Protein AF-A0A7W1IH21-F1 (afdb_monomer_lite)

Foldseek 3Di:
DVVCLLVVVLVVLVVVVVCLVVLVVVDDLPDPDDDHRNVLNLQCSQLSQLLNCVSVVVLCSLLPFDADDGPQLLSSLSSLLSNLLSCLVVLVLVSLVVSLVSLVVSLVVCVVVVVPLSSLVSVLSSLQSVLSSCVSVVVLVSSLVSLVVSQVSVVVHDDDPSDDDDSQHSLQSSLVSCVVVVNNVSSVVSVVVVCVVVPSGPD

Sequence (203 aa):
MYAYLQLGRFVEAKALLGELPSVAARFDPGAVTGAAPGLAGAFALAAIPARWALERGAWAEAAALEPRPSAFPFTEAMTYFARALGASHTGDLTRVRAAIDSLDSIQKRLRAGGEGYWAEQVAIQQLDAQAALDMAEGRKSQAIARMREAATREDATEKSAVTPGSLAPARELLADMLAANGKPAEARREYRATLQTDPKRRR

Secondary structure (DSSP, 8-state):
-HHHHHTT-HHHHHHHHHHHHHHHTT--TT---SSSHHHHHHHHHHHHHHHHHHHTT-HHHHHT------SSHHHHHHHHHHHHHHHHHHT-HHHHHHHHHHHHHHHHHHHHTT-HHHHHHHHHHHHHHHHHHHHHTT-HHHHHHHHHHHHHHHHHSPPPTTS-S-SS-HHHHHHHHHHHTT-HHHHHHHHHHHHHHSTT---

pLDDT: mean 88.91, std 11.75, range [47.25, 98.81]

Radius of gyration: 16.47 Å; chains: 1; bounding box: 39×32×48 Å

Structure (mmCIF, N/CA/C/O backbone):
data_AF-A0A7W1IH21-F1
#
_entry.id   AF-A0A7W1IH21-F1
#
loop_
_atom_site.group_PDB
_atom_site.id
_atom_site.type_symbol
_atom_site.label_atom_id
_atom_site.label_alt_id
_atom_site.label_comp_id
_atom_site.label_asym_id
_atom_site.label_entity_id
_atom_site.label_seq_id
_atom_site.pdbx_PDB_ins_code
_atom_site.Cartn_x
_atom_site.Cartn_y
_atom_site.Cartn_z
_atom_site.occupancy
_atom_site.B_iso_or_equiv
_atom_site.auth_seq_id
_atom_site.auth_comp_id
_atom_site.auth_asym_id
_atom_site.auth_atom_id
_atom_site.pdbx_PDB_model_num
ATOM 1 N N . MET A 1 1 ? -6.575 -1.541 -15.606 1.00 82.12 1 MET A N 1
ATOM 2 C CA . MET A 1 1 ? -6.839 -1.974 -14.214 1.00 82.12 1 MET A CA 1
ATOM 3 C C . MET A 1 1 ? -7.597 -0.905 -13.435 1.00 82.12 1 MET A C 1
ATOM 5 O O . MET A 1 1 ? -8.786 -1.092 -13.237 1.00 82.12 1 MET A O 1
ATOM 9 N N . TYR A 1 2 ? -6.967 0.224 -13.080 1.00 77.88 2 TYR A N 1
ATOM 10 C CA . TYR A 1 2 ? -7.587 1.288 -12.268 1.00 77.88 2 TYR A CA 1
ATOM 11 C C . TYR A 1 2 ? -8.989 1.702 -12.748 1.00 77.88 2 TYR A C 1
ATOM 13 O O . TYR A 1 2 ? -9.950 1.551 -12.007 1.00 77.88 2 TYR A O 1
ATOM 21 N N . ALA A 1 3 ? -9.145 2.114 -14.011 1.00 77.88 3 ALA A N 1
ATOM 22 C CA . ALA A 1 3 ? -10.450 2.535 -14.533 1.00 77.88 3 ALA A CA 1
ATOM 23 C C . ALA A 1 3 ? -11.527 1.432 -14.459 1.00 77.88 3 ALA A C 1
ATOM 25 O O . ALA A 1 3 ? -12.670 1.718 -14.114 1.00 77.88 3 ALA A O 1
ATOM 26 N N . TYR A 1 4 ? -11.175 0.167 -14.728 1.00 79.81 4 TYR A N 1
ATOM 27 C CA . TYR A 1 4 ? -12.120 -0.948 -14.594 1.00 79.81 4 TYR A CA 1
ATOM 28 C C . TYR A 1 4 ? -12.579 -1.120 -13.146 1.00 79.81 4 TYR A C 1
ATOM 30 O O . TYR A 1 4 ? -13.776 -1.240 -12.890 1.00 79.81 4 TYR A O 1
ATOM 38 N N . LEU A 1 5 ? -11.645 -1.056 -12.195 1.00 78.94 5 LEU A N 1
ATOM 39 C CA . LEU A 1 5 ? -11.975 -1.139 -10.780 1.00 78.94 5 LEU A CA 1
ATOM 40 C C . LEU A 1 5 ? -12.746 0.087 -10.292 1.00 78.94 5 LEU A C 1
ATOM 42 O O . LEU A 1 5 ? -13.643 -0.082 -9.486 1.00 78.94 5 LEU A O 1
ATOM 46 N N . GLN A 1 6 ? -12.514 1.297 -10.791 1.00 80.56 6 GLN A N 1
ATOM 47 C CA . GLN A 1 6 ? -13.337 2.451 -10.399 1.00 80.56 6 GLN A CA 1
ATOM 48 C C . GLN A 1 6 ? -14.745 2.423 -11.026 1.00 80.56 6 GLN A C 1
ATOM 50 O O . GLN A 1 6 ? -15.672 3.011 -10.484 1.00 80.56 6 GLN A O 1
ATOM 55 N N . LEU A 1 7 ? -14.954 1.671 -12.111 1.00 81.62 7 LEU A N 1
ATOM 56 C CA . LEU A 1 7 ? -16.265 1.507 -12.759 1.00 81.62 7 LEU A CA 1
ATOM 57 C C . LEU A 1 7 ? -17.029 0.240 -12.334 1.00 81.62 7 LEU A C 1
ATOM 59 O O . LEU A 1 7 ? -18.097 -0.032 -12.873 1.00 81.62 7 LEU A O 1
ATOM 63 N N . GLY A 1 8 ? -16.503 -0.571 -11.411 1.00 82.06 8 GLY A N 1
ATOM 64 C CA . GLY A 1 8 ? -17.150 -1.838 -11.024 1.00 82.06 8 GLY A CA 1
ATOM 65 C C . GLY A 1 8 ? -17.036 -2.966 -12.041 1.00 82.06 8 GLY A C 1
ATOM 66 O O . GLY A 1 8 ? -17.664 -4.008 -11.876 1.00 82.06 8 GLY A O 1
ATOM 67 N N . ARG A 1 9 ? -16.183 -2.797 -13.051 1.00 87.44 9 ARG A N 1
ATOM 68 C CA . ARG A 1 9 ? -15.926 -3.753 -14.132 1.00 87.44 9 ARG A CA 1
ATOM 69 C C . ARG A 1 9 ? -14.936 -4.830 -13.684 1.00 87.44 9 ARG A C 1
ATOM 71 O O . ARG A 1 9 ? -13.802 -4.916 -14.153 1.00 87.44 9 ARG A O 1
ATOM 78 N N . PHE A 1 10 ? -15.341 -5.611 -12.680 1.00 86.88 10 PHE A N 1
ATOM 79 C CA . PHE A 1 10 ? -14.478 -6.603 -12.032 1.00 86.88 10 PHE A CA 1
ATOM 80 C C . PHE A 1 10 ? -14.112 -7.778 -12.948 1.00 86.88 10 PHE A C 1
ATOM 82 O O . PHE A 1 10 ? -13.028 -8.338 -12.792 1.00 86.88 10 PHE A O 1
ATOM 89 N N . VAL A 1 11 ? -14.975 -8.136 -13.906 1.00 87.75 11 VAL A N 1
ATOM 90 C CA . VAL A 1 11 ? -14.704 -9.206 -14.881 1.00 87.75 11 VAL A CA 1
ATOM 91 C C . VAL A 1 11 ? -13.541 -8.806 -15.788 1.00 87.75 11 VAL A C 1
ATOM 93 O O . VAL A 1 11 ? -12.579 -9.555 -15.927 1.00 87.75 11 VAL A O 1
ATOM 96 N N . GLU A 1 12 ? -13.571 -7.591 -16.328 1.00 89.06 12 GLU A N 1
ATOM 97 C CA . GLU A 1 12 ? -12.532 -7.058 -17.211 1.00 89.06 12 GLU A CA 1
ATOM 98 C C . GLU A 1 12 ? -11.236 -6.761 -16.455 1.00 89.06 12 GLU A C 1
ATOM 100 O O . GLU A 1 12 ? -10.144 -7.014 -16.963 1.00 89.06 12 GLU A O 1
ATOM 105 N N . ALA A 1 13 ? -11.337 -6.285 -15.210 1.00 87.00 13 ALA A N 1
ATOM 106 C CA . ALA A 1 13 ? -10.182 -6.158 -14.326 1.00 87.00 13 ALA A CA 1
ATOM 107 C C . ALA A 1 13 ? -9.505 -7.519 -14.076 1.00 87.00 13 ALA A C 1
ATOM 109 O O . ALA A 1 13 ? -8.280 -7.614 -14.166 1.00 87.00 13 ALA A O 1
ATOM 110 N N . LYS A 1 14 ? -10.286 -8.577 -13.819 1.00 89.12 14 LYS A N 1
ATOM 111 C CA . LYS A 1 14 ? -9.766 -9.935 -13.605 1.00 89.12 14 LYS A CA 1
ATOM 112 C C . LYS A 1 14 ? -9.169 -10.538 -14.879 1.00 89.12 14 LYS A C 1
ATOM 114 O O . LYS A 1 14 ? -8.128 -11.182 -14.795 1.00 89.12 14 LYS A O 1
ATOM 119 N N . ALA A 1 15 ? -9.784 -10.311 -16.040 1.00 88.56 15 ALA A N 1
ATOM 120 C CA . ALA A 1 15 ? -9.240 -10.748 -17.326 1.00 88.56 15 ALA A CA 1
ATOM 121 C C . ALA A 1 15 ? -7.862 -10.117 -17.590 1.00 88.56 15 ALA A C 1
ATOM 123 O O . ALA A 1 15 ? -6.898 -10.835 -17.840 1.00 88.56 15 ALA A O 1
ATOM 124 N N . LEU A 1 16 ? -7.737 -8.797 -17.393 1.00 87.31 16 LEU A N 1
ATOM 125 C CA . LEU A 1 16 ? -6.459 -8.088 -17.518 1.00 87.31 16 LEU A CA 1
ATOM 126 C C . LEU A 1 16 ? -5.388 -8.631 -16.557 1.00 87.31 16 LEU A C 1
ATOM 128 O O . LEU A 1 16 ? -4.223 -8.746 -16.926 1.00 87.31 16 LEU A O 1
ATOM 132 N N . LEU A 1 17 ? -5.767 -8.964 -15.317 1.00 89.19 17 LEU A N 1
ATOM 133 C CA . LEU A 1 17 ? -4.852 -9.606 -14.371 1.00 89.19 17 LEU A CA 1
ATOM 134 C C . LEU A 1 17 ? -4.389 -10.984 -14.872 1.00 89.19 17 LEU A C 1
ATOM 136 O O . LEU A 1 17 ? -3.217 -11.319 -14.725 1.00 89.19 17 LEU A O 1
ATOM 140 N N . GLY A 1 18 ? -5.292 -11.768 -15.467 1.00 87.69 18 GLY A N 1
ATOM 141 C CA . GLY A 1 18 ? -4.995 -13.091 -16.022 1.00 87.69 18 GLY A CA 1
ATOM 142 C C . GLY A 1 18 ? -4.036 -13.064 -17.216 1.00 87.69 18 GLY A C 1
ATOM 143 O O . GLY A 1 18 ? -3.273 -14.007 -17.405 1.00 87.69 18 GLY A O 1
ATOM 144 N N . GLU A 1 19 ? -4.015 -11.977 -17.987 1.00 87.56 19 GLU A N 1
ATOM 145 C CA . GLU A 1 19 ? -3.079 -11.785 -19.105 1.00 87.56 19 GLU A CA 1
ATOM 146 C C . GLU A 1 19 ? -1.669 -11.378 -18.646 1.00 87.56 19 GLU A C 1
ATOM 148 O O . GLU A 1 19 ? -0.689 -11.575 -19.372 1.00 87.56 19 GLU A O 1
ATOM 153 N N . LEU A 1 20 ? -1.540 -10.852 -17.424 1.00 86.06 20 LEU A N 1
ATOM 154 C CA . LEU A 1 20 ? -0.301 -10.271 -16.910 1.00 86.06 20 LEU A CA 1
ATOM 155 C C . LEU A 1 20 ? 0.911 -11.225 -16.951 1.00 86.06 20 LEU A C 1
ATOM 157 O O . LEU A 1 20 ? 1.980 -10.763 -17.350 1.00 86.06 20 LEU A O 1
ATOM 161 N N . PRO A 1 21 ? 0.805 -12.532 -16.621 1.00 84.62 21 PRO A N 1
ATOM 162 C CA . PRO A 1 21 ? 1.931 -13.461 -16.751 1.00 84.62 21 PRO A CA 1
ATOM 163 C C . PRO A 1 21 ? 2.440 -13.597 -18.193 1.00 84.62 21 PRO A C 1
ATOM 165 O O . PRO A 1 21 ? 3.646 -13.673 -18.416 1.00 84.62 21 PRO A O 1
ATOM 168 N N . SER A 1 22 ? 1.535 -13.573 -19.177 1.00 83.06 22 SER A N 1
ATOM 169 C CA . SER A 1 22 ? 1.890 -13.659 -20.601 1.00 83.06 22 SER A CA 1
ATOM 170 C C . SER A 1 22 ? 2.556 -12.383 -21.114 1.00 83.06 22 SER A C 1
ATOM 172 O O . SER A 1 22 ? 3.397 -12.448 -22.010 1.00 83.06 22 SER A O 1
ATOM 174 N N . VAL A 1 23 ? 2.183 -11.227 -20.557 1.00 81.31 23 VAL A N 1
ATOM 175 C CA . VAL A 1 23 ? 2.856 -9.946 -20.812 1.00 81.31 23 VAL A CA 1
ATOM 176 C C . VAL A 1 23 ? 4.236 -9.943 -20.161 1.00 81.31 23 VAL A C 1
ATOM 178 O O . VAL A 1 23 ? 5.217 -9.631 -20.826 1.00 81.31 23 VAL A O 1
ATOM 181 N N . ALA A 1 24 ? 4.332 -10.364 -18.896 1.00 80.62 24 ALA A N 1
ATOM 182 C CA . ALA A 1 24 ? 5.589 -10.440 -18.154 1.00 80.62 24 ALA A CA 1
ATOM 183 C C . ALA A 1 24 ? 6.624 -11.332 -18.852 1.00 80.62 24 ALA A C 1
ATOM 185 O O . ALA A 1 24 ? 7.790 -10.967 -18.927 1.00 80.62 24 ALA A O 1
ATOM 186 N N . ALA A 1 25 ? 6.197 -12.473 -19.401 1.00 81.38 25 ALA A N 1
ATOM 187 C CA . ALA A 1 25 ? 7.078 -13.405 -20.104 1.00 81.38 25 ALA A CA 1
ATOM 188 C C . ALA A 1 25 ? 7.666 -12.842 -21.411 1.00 81.38 25 ALA A C 1
ATOM 190 O O . ALA A 1 25 ? 8.683 -13.337 -21.885 1.00 81.38 25 ALA A O 1
ATOM 191 N N . ARG A 1 26 ? 7.018 -11.835 -22.008 1.00 77.56 26 ARG A N 1
ATOM 192 C CA . ARG A 1 26 ? 7.444 -11.192 -23.262 1.00 77.56 26 ARG A CA 1
ATOM 193 C C . ARG A 1 26 ? 8.030 -9.798 -23.045 1.00 77.56 26 ARG A C 1
ATOM 195 O O . ARG A 1 26 ? 8.419 -9.149 -24.011 1.00 77.56 26 ARG A O 1
ATOM 202 N N . PHE A 1 27 ? 8.033 -9.318 -21.805 1.00 77.81 27 PHE A N 1
ATOM 203 C CA . PHE A 1 27 ? 8.497 -7.986 -21.465 1.00 77.81 27 PHE A CA 1
ATOM 204 C C . PHE A 1 27 ? 10.026 -7.954 -21.455 1.00 77.81 27 PHE A C 1
ATOM 206 O O . PHE A 1 27 ? 10.661 -8.597 -20.622 1.00 77.81 27 PHE A O 1
ATOM 213 N N . ASP A 1 28 ? 10.592 -7.170 -22.367 1.00 71.81 28 ASP A N 1
ATOM 214 C CA . ASP A 1 28 ? 12.009 -6.829 -22.382 1.00 71.81 28 ASP A CA 1
ATOM 215 C C . ASP A 1 28 ? 12.171 -5.356 -21.959 1.00 71.81 28 ASP A C 1
ATOM 217 O O . ASP A 1 28 ? 11.804 -4.456 -22.722 1.00 71.81 28 ASP A O 1
ATOM 221 N N . PRO A 1 29 ? 12.697 -5.076 -20.751 1.00 66.81 29 PRO A N 1
ATOM 222 C CA . PRO A 1 29 ? 12.911 -3.709 -20.285 1.00 66.81 29 PRO A CA 1
ATOM 223 C C . PRO A 1 29 ? 13.973 -2.947 -21.096 1.00 66.81 29 PRO A C 1
ATOM 225 O O . PRO A 1 29 ? 14.013 -1.721 -21.004 1.00 66.81 29 PRO A O 1
ATOM 228 N N . GLY A 1 30 ? 14.816 -3.644 -21.869 1.00 62.19 30 GLY A N 1
ATOM 229 C CA . GLY A 1 30 ? 15.828 -3.068 -22.759 1.00 62.19 30 GLY A CA 1
ATOM 230 C C . GLY A 1 30 ? 15.353 -2.845 -24.199 1.00 62.19 30 GLY A C 1
ATOM 231 O O . GLY A 1 30 ? 16.064 -2.207 -24.978 1.00 62.19 30 GLY A O 1
ATOM 232 N N . ALA A 1 31 ? 14.160 -3.322 -24.567 1.00 64.75 31 ALA A N 1
ATOM 233 C CA . ALA A 1 31 ? 13.622 -3.137 -25.909 1.00 64.75 31 ALA A CA 1
ATOM 234 C C . ALA A 1 31 ? 13.212 -1.674 -26.152 1.00 64.75 31 ALA A C 1
ATOM 236 O O . ALA A 1 31 ? 12.345 -1.114 -25.475 1.00 64.75 31 ALA A O 1
ATOM 237 N N . VAL A 1 32 ? 13.804 -1.048 -27.172 1.00 53.97 32 VAL A N 1
ATOM 238 C CA . VAL A 1 32 ? 13.497 0.333 -27.578 1.00 53.97 32 VAL A CA 1
ATOM 239 C C . VAL A 1 32 ? 12.285 0.341 -28.516 1.00 53.97 32 VAL A C 1
ATOM 241 O O . VAL A 1 32 ? 12.404 0.514 -29.725 1.00 53.97 32 VAL A O 1
ATOM 244 N N . THR A 1 33 ? 11.090 0.121 -27.968 1.00 54.59 33 THR A N 1
ATOM 245 C CA . THR A 1 33 ? 9.818 0.245 -28.703 1.00 54.59 33 THR A CA 1
ATOM 246 C C . THR A 1 33 ? 8.974 1.397 -28.143 1.00 54.59 33 THR A C 1
ATOM 248 O O . THR A 1 33 ? 8.284 1.241 -27.138 1.00 54.59 33 THR A O 1
ATOM 251 N N . GLY A 1 34 ? 8.996 2.565 -28.790 1.00 54.16 34 GLY A N 1
ATOM 252 C CA . GLY A 1 34 ? 8.268 3.758 -28.325 1.00 54.16 34 GLY A CA 1
ATOM 253 C C . GLY A 1 34 ? 8.983 4.533 -27.206 1.00 54.16 34 GLY A C 1
ATOM 254 O O . GLY A 1 34 ? 10.117 4.229 -26.852 1.00 54.16 34 GLY A O 1
ATOM 255 N N . ALA A 1 35 ? 8.334 5.570 -26.665 1.00 47.25 35 ALA A N 1
ATOM 256 C CA . ALA A 1 35 ? 9.001 6.602 -25.856 1.00 47.25 35 ALA A CA 1
ATOM 257 C C . ALA A 1 35 ? 9.324 6.225 -24.388 1.00 47.25 35 ALA A C 1
ATOM 259 O O . ALA A 1 35 ? 10.132 6.910 -23.772 1.00 47.25 35 ALA A O 1
ATOM 260 N N . ALA A 1 36 ? 8.721 5.172 -23.812 1.00 54.28 36 ALA A N 1
ATOM 261 C CA . ALA A 1 36 ? 8.992 4.728 -22.428 1.00 54.28 36 ALA A CA 1
ATOM 262 C C . ALA A 1 36 ? 8.547 3.270 -22.098 1.00 54.28 36 ALA A C 1
ATOM 264 O O . ALA A 1 36 ? 7.974 3.036 -21.028 1.00 54.28 36 ALA A O 1
ATOM 265 N N . PRO A 1 37 ? 8.748 2.267 -22.979 1.00 63.94 37 PRO A N 1
ATOM 266 C CA . PRO A 1 37 ? 8.185 0.917 -22.800 1.00 63.94 37 PRO A CA 1
ATOM 267 C C . PRO A 1 37 ? 8.648 0.209 -21.515 1.00 63.94 37 PRO A C 1
ATOM 269 O O . PRO A 1 37 ? 7.828 -0.403 -20.830 1.00 63.94 37 PRO A O 1
ATOM 272 N N . GLY A 1 38 ? 9.930 0.330 -21.147 1.00 77.19 38 GLY A N 1
ATOM 273 C CA . GLY A 1 38 ? 10.502 -0.352 -19.980 1.00 77.19 38 GLY A CA 1
ATOM 274 C C . GLY A 1 38 ? 9.893 0.105 -18.648 1.00 77.19 38 GLY A C 1
ATOM 275 O O . GLY A 1 38 ? 9.455 -0.711 -17.838 1.00 77.19 38 GLY A O 1
ATOM 276 N N . LEU A 1 39 ? 9.795 1.418 -18.437 1.00 81.56 39 LEU A N 1
ATOM 277 C CA . LEU A 1 39 ? 9.209 1.994 -17.223 1.00 81.56 39 LEU A CA 1
ATOM 278 C C . LEU A 1 39 ? 7.719 1.658 -17.104 1.00 81.56 39 LEU A C 1
ATOM 280 O O . LEU A 1 39 ? 7.261 1.214 -16.050 1.00 81.56 39 LEU A O 1
ATOM 284 N N . ALA A 1 40 ? 6.967 1.842 -18.194 1.00 81.00 40 ALA A N 1
ATOM 285 C CA . ALA A 1 40 ? 5.532 1.582 -18.217 1.00 81.00 40 ALA A CA 1
ATOM 286 C C . ALA A 1 40 ? 5.219 0.102 -17.946 1.00 81.00 40 ALA A C 1
ATOM 288 O O . ALA A 1 40 ? 4.302 -0.197 -17.180 1.00 81.00 40 ALA A O 1
ATOM 289 N N . GLY A 1 41 ? 6.001 -0.820 -18.519 1.00 85.12 41 GLY A N 1
ATOM 290 C CA . GLY A 1 41 ? 5.865 -2.256 -18.280 1.00 85.12 41 GLY A CA 1
ATOM 291 C C . GLY A 1 41 ? 6.179 -2.645 -16.836 1.00 85.12 41 GLY A C 1
ATOM 292 O O . GLY A 1 41 ? 5.348 -3.281 -16.185 1.00 85.12 41 GLY A O 1
ATOM 293 N N . ALA A 1 42 ? 7.322 -2.202 -16.298 1.00 88.62 42 ALA A N 1
ATOM 294 C CA . ALA A 1 42 ? 7.698 -2.458 -14.905 1.00 88.62 42 ALA A CA 1
ATOM 295 C C . ALA A 1 42 ? 6.652 -1.910 -13.919 1.00 88.62 42 ALA A C 1
ATOM 297 O O . ALA A 1 42 ? 6.243 -2.605 -12.985 1.00 88.62 42 ALA A O 1
ATOM 298 N N . PHE A 1 43 ? 6.147 -0.700 -14.173 1.00 88.62 43 PHE A N 1
ATOM 299 C CA . PHE A 1 43 ? 5.054 -0.121 -13.402 1.00 88.62 43 PHE A CA 1
ATOM 300 C C . PHE A 1 43 ? 3.792 -0.986 -13.473 1.00 88.62 43 PHE A C 1
ATOM 302 O O . PHE A 1 43 ? 3.222 -1.309 -12.434 1.00 88.62 43 PHE A O 1
ATOM 309 N N . ALA A 1 44 ? 3.347 -1.394 -14.668 1.00 88.50 44 ALA A N 1
ATOM 310 C CA . ALA A 1 44 ? 2.127 -2.191 -14.815 1.00 88.50 44 ALA A CA 1
ATOM 311 C C . ALA A 1 44 ? 2.232 -3.538 -14.080 1.00 88.50 44 ALA A C 1
ATOM 313 O O . ALA A 1 44 ? 1.288 -3.935 -13.394 1.00 88.50 44 ALA A O 1
ATOM 314 N N . LEU A 1 45 ? 3.384 -4.207 -14.181 1.00 91.12 45 LEU A N 1
ATOM 315 C CA . LEU A 1 45 ? 3.640 -5.499 -13.539 1.00 91.12 45 LEU A CA 1
ATOM 316 C C . LEU A 1 45 ? 3.558 -5.437 -12.008 1.00 91.12 45 LEU A C 1
ATOM 318 O O . LEU A 1 45 ? 3.122 -6.412 -11.396 1.00 91.12 45 LEU A O 1
ATOM 322 N N . ALA A 1 46 ? 3.926 -4.308 -11.397 1.00 93.19 46 ALA A N 1
ATOM 323 C CA . ALA A 1 46 ? 3.782 -4.085 -9.959 1.00 93.19 46 ALA A CA 1
ATOM 324 C C . ALA A 1 46 ? 2.385 -3.557 -9.579 1.00 93.19 46 ALA A C 1
ATOM 326 O O . ALA A 1 46 ? 1.743 -4.046 -8.649 1.00 93.19 46 ALA A O 1
ATOM 327 N N . ALA A 1 47 ? 1.879 -2.569 -10.318 1.00 92.06 47 ALA A N 1
ATOM 328 C CA . ALA A 1 47 ? 0.664 -1.841 -9.972 1.00 92.06 47 ALA A CA 1
ATOM 329 C C . ALA A 1 47 ? -0.610 -2.675 -10.136 1.00 92.06 47 ALA A C 1
ATOM 331 O O . ALA A 1 47 ? -1.524 -2.575 -9.320 1.00 92.06 47 ALA A O 1
ATOM 332 N N . ILE A 1 48 ? -0.707 -3.473 -11.203 1.00 93.00 48 ILE A N 1
ATOM 333 C CA . ILE A 1 48 ? -1.911 -4.249 -11.528 1.00 93.00 48 ILE A CA 1
ATOM 334 C C . ILE A 1 48 ? -2.288 -5.230 -10.402 1.00 93.00 48 ILE A C 1
ATOM 336 O O . ILE A 1 48 ? -3.431 -5.147 -9.937 1.00 93.00 48 ILE A O 1
ATOM 340 N N . PRO A 1 49 ? -1.392 -6.118 -9.924 1.00 95.50 49 PRO A N 1
ATOM 341 C CA . PRO A 1 49 ? -1.728 -7.041 -8.842 1.00 95.50 49 PRO A CA 1
ATOM 342 C C . PRO A 1 49 ? -1.939 -6.318 -7.504 1.00 95.50 49 PRO A C 1
ATOM 344 O O . PRO A 1 49 ? -2.878 -6.655 -6.782 1.00 95.50 49 PRO A O 1
ATOM 347 N N . ALA A 1 50 ? -1.152 -5.276 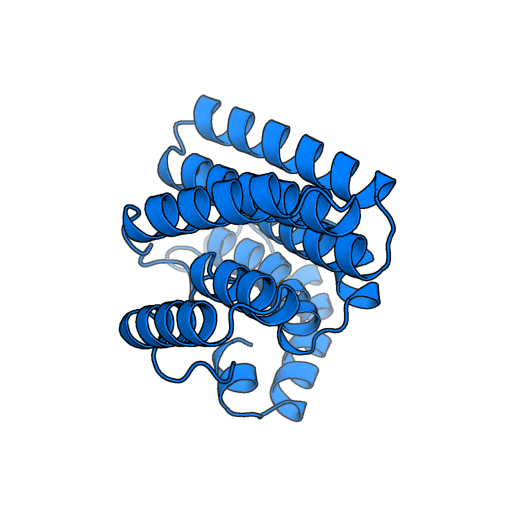-7.209 1.00 95.62 50 ALA A N 1
ATOM 348 C CA . ALA A 1 50 ? -1.324 -4.460 -6.006 1.00 95.62 50 ALA A CA 1
ATOM 349 C C . ALA A 1 50 ? -2.720 -3.818 -5.941 1.00 95.62 50 ALA A C 1
ATOM 351 O O . ALA A 1 50 ? -3.437 -3.995 -4.958 1.00 95.62 50 ALA A O 1
ATOM 352 N N . ARG A 1 51 ? -3.159 -3.138 -7.011 1.00 92.44 51 ARG A N 1
ATOM 353 C CA . ARG A 1 51 ? -4.506 -2.542 -7.084 1.00 92.44 51 ARG A CA 1
ATOM 354 C C . ARG A 1 51 ? -5.601 -3.590 -6.975 1.00 92.44 51 ARG A C 1
ATOM 356 O O . ARG A 1 51 ? -6.569 -3.382 -6.252 1.00 92.44 51 ARG A O 1
ATOM 363 N N . TRP A 1 52 ? -5.452 -4.708 -7.684 1.00 93.31 52 TRP A N 1
ATOM 364 C CA . TRP A 1 52 ? -6.439 -5.783 -7.661 1.00 93.31 52 TRP A CA 1
ATOM 365 C C . TRP A 1 52 ? -6.693 -6.318 -6.249 1.00 93.31 52 TRP A C 1
ATOM 367 O O . TRP A 1 52 ? -7.845 -6.579 -5.892 1.00 93.31 52 TRP A O 1
ATOM 377 N N . ALA A 1 53 ? -5.635 -6.484 -5.454 1.00 95.44 53 ALA A N 1
ATOM 378 C CA . ALA A 1 53 ? -5.754 -6.954 -4.084 1.00 95.44 53 ALA A CA 1
ATOM 379 C C . ALA A 1 53 ? -6.289 -5.854 -3.152 1.00 95.44 53 ALA A C 1
ATOM 381 O O . ALA A 1 53 ? -7.294 -6.061 -2.467 1.00 95.44 53 ALA A O 1
ATOM 382 N N . LEU A 1 54 ? -5.668 -4.668 -3.170 1.00 93.19 54 LEU A N 1
ATOM 383 C CA . LEU A 1 54 ? -6.001 -3.573 -2.255 1.00 93.19 54 LEU A CA 1
ATOM 384 C C . LEU A 1 54 ? -7.424 -3.054 -2.462 1.00 93.19 54 LEU A C 1
ATOM 386 O O . LEU A 1 54 ? -8.167 -2.928 -1.493 1.00 93.19 54 LEU A O 1
ATOM 390 N N . GLU A 1 55 ? -7.842 -2.789 -3.703 1.00 89.06 55 GLU A N 1
ATOM 391 C CA . GLU A 1 55 ? -9.152 -2.182 -3.976 1.00 89.06 55 GLU A CA 1
ATOM 392 C C . GLU A 1 55 ? -10.322 -3.107 -3.612 1.00 89.06 55 GLU A C 1
ATOM 394 O O . GLU A 1 55 ? -11.405 -2.615 -3.301 1.00 89.06 55 GLU A O 1
ATOM 399 N N . ARG A 1 56 ? -10.097 -4.427 -3.573 1.00 91.56 56 ARG A N 1
ATOM 400 C CA . ARG A 1 56 ? -11.081 -5.425 -3.119 1.00 91.56 56 ARG A CA 1
ATOM 401 C C . ARG A 1 56 ? -11.007 -5.735 -1.621 1.00 91.56 56 ARG A C 1
ATOM 403 O O . ARG A 1 56 ? -11.787 -6.557 -1.153 1.00 91.56 56 ARG A O 1
ATOM 410 N N . GLY A 1 57 ? -10.057 -5.152 -0.889 1.00 91.44 57 GLY A N 1
ATOM 411 C CA . GLY A 1 57 ? -9.789 -5.532 0.500 1.00 91.44 57 GLY A CA 1
ATOM 412 C C . GLY A 1 57 ? -9.338 -6.991 0.644 1.00 91.44 57 GLY A C 1
ATOM 413 O O . GLY A 1 57 ? -9.578 -7.616 1.673 1.00 91.44 57 GLY A O 1
ATOM 414 N N . ALA A 1 58 ? -8.712 -7.567 -0.388 1.00 96.06 58 ALA A N 1
ATOM 415 C CA . ALA A 1 58 ? -8.204 -8.935 -0.362 1.00 96.06 58 ALA A CA 1
ATOM 416 C C . ALA A 1 58 ? -6.858 -8.980 0.382 1.00 96.06 58 ALA A C 1
ATOM 418 O O . ALA A 1 58 ? -5.801 -9.185 -0.212 1.00 96.06 58 ALA A O 1
ATOM 419 N N . TRP A 1 59 ? -6.892 -8.736 1.694 1.00 96.94 59 TRP A N 1
ATOM 420 C CA . TRP A 1 59 ? -5.701 -8.477 2.511 1.00 96.94 59 TRP A CA 1
ATOM 421 C C . TRP A 1 59 ? -4.687 -9.621 2.510 1.00 96.94 59 TRP A C 1
ATOM 423 O O . TRP A 1 59 ? -3.491 -9.369 2.399 1.00 96.94 59 TRP A O 1
ATOM 433 N N . ALA A 1 60 ? -5.156 -10.871 2.543 1.00 97.88 60 ALA A N 1
ATOM 434 C CA . ALA A 1 60 ? -4.285 -12.040 2.436 1.00 97.88 60 ALA A CA 1
ATOM 435 C C . ALA A 1 60 ? -3.591 -12.126 1.063 1.00 97.88 60 ALA A C 1
ATOM 437 O O . ALA A 1 60 ? -2.405 -12.440 0.997 1.00 97.88 60 ALA A O 1
ATOM 438 N N . GLU A 1 61 ? -4.295 -11.793 -0.027 1.00 97.81 61 GLU A N 1
ATOM 439 C CA . GLU A 1 61 ? -3.688 -11.726 -1.364 1.00 97.81 61 GLU A CA 1
ATOM 440 C C . GLU A 1 61 ? -2.645 -10.604 -1.430 1.00 97.81 61 GLU A C 1
ATOM 442 O O . GLU A 1 61 ? -1.548 -10.824 -1.934 1.00 97.81 61 GLU A O 1
ATOM 447 N N . ALA A 1 62 ? -2.952 -9.425 -0.875 1.00 98.06 62 ALA A N 1
ATOM 448 C CA . ALA A 1 62 ? -2.025 -8.296 -0.820 1.00 98.06 62 ALA A CA 1
ATOM 449 C C . ALA A 1 62 ? -0.756 -8.644 -0.020 1.00 98.06 62 ALA A C 1
ATOM 451 O O . ALA A 1 62 ? 0.354 -8.401 -0.490 1.00 98.06 62 ALA A O 1
ATOM 452 N N . ALA A 1 63 ? -0.910 -9.287 1.143 1.00 98.19 63 ALA A N 1
ATOM 453 C CA . ALA A 1 63 ? 0.193 -9.748 1.984 1.00 98.19 63 ALA A CA 1
ATOM 454 C C . ALA A 1 63 ? 1.082 -10.795 1.288 1.00 98.19 63 ALA A C 1
ATOM 456 O O . ALA A 1 63 ? 2.264 -10.909 1.612 1.00 98.19 63 ALA A O 1
ATOM 457 N N . ALA A 1 64 ? 0.535 -11.566 0.347 1.00 97.88 64 ALA A N 1
ATOM 45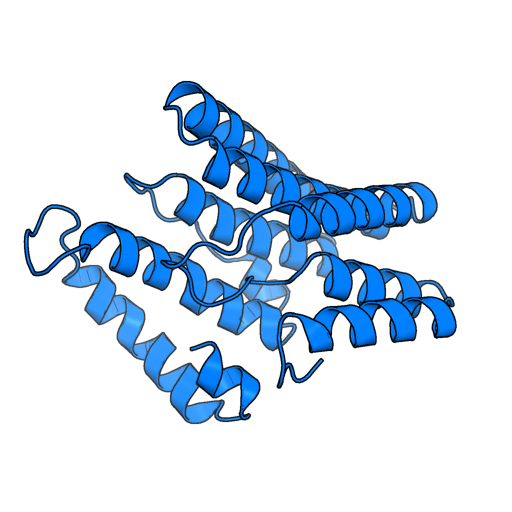8 C CA . ALA A 1 64 ? 1.248 -12.610 -0.385 1.00 97.88 64 ALA A CA 1
ATOM 459 C C . ALA A 1 64 ? 1.928 -12.120 -1.676 1.00 97.88 64 ALA A C 1
ATOM 461 O O . ALA A 1 64 ? 2.600 -12.908 -2.337 1.00 97.88 64 ALA A O 1
ATOM 462 N N . LEU A 1 65 ? 1.762 -10.849 -2.063 1.00 97.38 65 LEU A N 1
ATOM 463 C CA . LEU A 1 65 ? 2.403 -10.320 -3.267 1.00 97.38 65 LEU A CA 1
ATOM 464 C C . LEU A 1 65 ? 3.923 -10.356 -3.134 1.00 97.38 65 LEU A C 1
ATOM 466 O O . LEU A 1 65 ? 4.449 -9.920 -2.113 1.00 97.38 65 LEU A O 1
ATOM 470 N N . GLU A 1 66 ? 4.613 -10.817 -4.181 1.00 95.50 66 GLU A N 1
ATOM 471 C CA . GLU A 1 66 ? 6.076 -10.866 -4.271 1.00 95.50 66 GLU A CA 1
ATOM 472 C C . GLU A 1 66 ? 6.629 -9.757 -5.179 1.00 95.50 66 GLU A C 1
ATOM 474 O O . GLU A 1 66 ? 6.148 -9.606 -6.310 1.00 95.50 66 GLU A O 1
ATOM 479 N N . PRO A 1 67 ? 7.618 -8.966 -4.716 1.00 93.50 67 PRO A N 1
ATOM 480 C CA . PRO A 1 67 ? 8.242 -7.928 -5.524 1.00 93.50 67 PRO A CA 1
ATOM 481 C C . PRO A 1 67 ? 9.034 -8.561 -6.668 1.00 93.50 67 PRO A C 1
ATOM 483 O O . PRO A 1 67 ? 9.599 -9.648 -6.546 1.00 93.50 67 PRO A O 1
ATOM 486 N N . ARG A 1 68 ? 9.102 -7.851 -7.793 1.00 88.81 68 ARG A N 1
ATOM 487 C CA . ARG A 1 68 ? 9.908 -8.251 -8.948 1.00 88.81 68 ARG A CA 1
ATOM 488 C C . ARG A 1 68 ? 11.100 -7.307 -9.060 1.00 88.81 68 ARG A C 1
ATOM 490 O O . ARG A 1 68 ? 10.852 -6.107 -9.175 1.00 88.81 68 ARG A O 1
ATOM 497 N N . PRO A 1 69 ? 12.347 -7.812 -9.057 1.00 87.12 69 PRO A N 1
ATOM 498 C CA . PRO A 1 69 ? 13.522 -6.979 -9.277 1.00 87.12 69 PRO A CA 1
ATOM 499 C C . PRO A 1 69 ? 13.377 -6.139 -10.544 1.00 87.12 69 PRO A C 1
ATOM 501 O O . PRO A 1 69 ? 12.926 -6.639 -11.579 1.00 87.12 69 PRO A O 1
ATOM 504 N N . SER A 1 70 ? 13.744 -4.864 -10.457 1.00 86.81 70 SER A N 1
ATOM 505 C CA . SER A 1 70 ? 13.538 -3.910 -11.540 1.00 86.81 70 SER A CA 1
ATOM 506 C C . SER A 1 70 ? 14.671 -2.893 -11.604 1.00 86.81 70 SER A C 1
ATOM 508 O O . SER A 1 70 ? 15.204 -2.468 -10.581 1.00 86.81 70 SER A O 1
ATOM 510 N N . ALA A 1 71 ? 14.991 -2.428 -12.814 1.00 87.62 71 ALA A N 1
ATOM 511 C CA . ALA A 1 71 ? 15.848 -1.254 -13.003 1.00 87.62 71 ALA A CA 1
ATOM 512 C C . ALA A 1 71 ? 15.204 0.037 -12.454 1.00 87.62 71 ALA A C 1
ATOM 514 O O . ALA A 1 71 ? 15.873 1.057 -12.332 1.00 87.62 71 ALA A O 1
ATOM 515 N N . PHE A 1 72 ? 13.914 -0.018 -12.103 1.00 90.25 72 PHE A N 1
ATOM 516 C CA . PHE A 1 72 ? 13.132 1.067 -11.526 1.00 90.25 72 PHE A CA 1
ATOM 517 C C . PHE A 1 72 ? 12.727 0.703 -10.084 1.00 90.25 72 PHE A C 1
ATOM 519 O O . PHE A 1 72 ? 11.638 0.155 -9.880 1.00 90.25 72 PHE A O 1
ATOM 526 N N . PRO A 1 73 ? 13.558 0.994 -9.062 1.00 94.00 73 PRO A N 1
ATOM 527 C CA . PRO A 1 73 ? 13.355 0.491 -7.698 1.00 94.00 73 PRO A CA 1
ATOM 528 C C . PRO A 1 73 ? 12.001 0.856 -7.076 1.00 94.00 73 PRO A C 1
ATOM 530 O O . PRO A 1 73 ? 11.453 0.098 -6.280 1.00 94.00 73 PRO A O 1
ATOM 533 N N . PHE A 1 74 ? 11.411 1.990 -7.460 1.00 93.38 74 PHE A N 1
ATOM 534 C CA . PHE A 1 74 ? 10.098 2.403 -6.961 1.00 93.38 74 PHE A CA 1
ATOM 535 C C . PHE A 1 74 ? 8.972 1.416 -7.339 1.00 93.38 74 PHE A C 1
ATOM 537 O O . PHE A 1 74 ? 7.972 1.322 -6.632 1.00 93.38 74 PHE A O 1
ATOM 544 N N . THR A 1 75 ? 9.131 0.6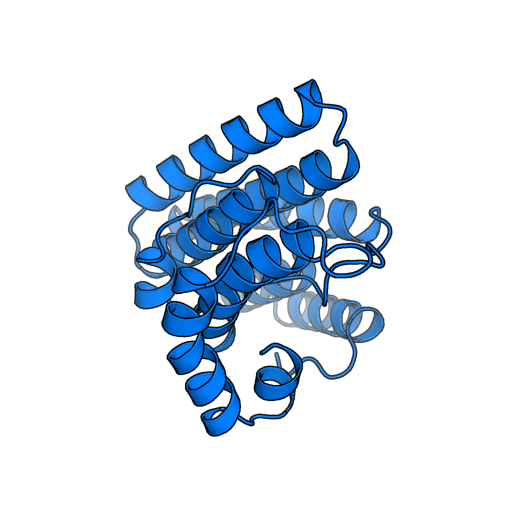41 -8.419 1.00 93.81 75 THR A N 1
ATOM 545 C CA . THR A 1 75 ? 8.160 -0.398 -8.811 1.00 93.81 75 THR A CA 1
ATOM 546 C C . THR A 1 75 ? 8.169 -1.585 -7.841 1.00 93.81 75 THR A C 1
ATOM 548 O O . THR A 1 75 ? 7.120 -2.160 -7.557 1.00 93.81 75 THR A O 1
ATOM 551 N N . GLU A 1 76 ? 9.316 -1.904 -7.234 1.00 95.69 76 GLU A N 1
ATOM 552 C CA . GLU A 1 76 ? 9.394 -2.881 -6.140 1.00 95.69 76 GLU A CA 1
ATOM 553 C C . GLU A 1 76 ? 8.689 -2.352 -4.884 1.00 95.69 76 GLU A C 1
ATOM 555 O O . GLU A 1 76 ? 7.926 -3.084 -4.247 1.00 95.69 76 GLU A O 1
ATOM 560 N N . ALA A 1 77 ? 8.879 -1.064 -4.565 1.00 97.38 77 ALA A N 1
ATOM 561 C CA . ALA A 1 77 ? 8.262 -0.422 -3.404 1.00 97.38 77 ALA A CA 1
ATOM 562 C C . ALA A 1 77 ? 6.730 -0.501 -3.438 1.00 97.38 77 ALA A C 1
ATOM 564 O O . ALA A 1 77 ? 6.118 -0.824 -2.426 1.00 97.38 77 ALA A O 1
ATOM 565 N N . MET A 1 78 ? 6.112 -0.345 -4.612 1.00 96.69 78 MET A N 1
ATOM 566 C CA . MET A 1 78 ? 4.664 -0.524 -4.796 1.00 96.69 78 MET A CA 1
ATOM 567 C C . MET A 1 78 ? 4.153 -1.882 -4.290 1.00 96.69 78 MET A C 1
ATOM 569 O O . MET A 1 78 ? 3.064 -1.972 -3.720 1.00 96.69 78 MET A O 1
ATOM 573 N N . THR A 1 79 ? 4.943 -2.941 -4.484 1.00 97.62 79 THR A N 1
ATOM 574 C CA . THR A 1 79 ? 4.586 -4.291 -4.035 1.00 97.62 79 THR A CA 1
ATOM 575 C C . THR A 1 79 ? 4.773 -4.440 -2.529 1.00 97.62 79 THR A C 1
ATOM 577 O O . THR A 1 79 ? 3.884 -4.953 -1.851 1.00 97.62 79 THR A O 1
ATOM 580 N N . TYR A 1 80 ? 5.888 -3.941 -1.986 1.00 98.44 80 TYR A N 1
ATOM 581 C CA . TYR A 1 80 ? 6.123 -3.932 -0.540 1.00 98.44 80 TYR A CA 1
ATOM 582 C C . TYR A 1 80 ? 5.081 -3.105 0.217 1.00 98.44 80 TYR A C 1
ATOM 584 O O . TYR A 1 80 ? 4.624 -3.527 1.274 1.00 98.44 80 TYR A O 1
ATOM 592 N N . PHE A 1 81 ? 4.652 -1.977 -0.342 1.00 98.44 81 PHE A N 1
ATOM 593 C CA . PHE A 1 81 ? 3.583 -1.155 0.207 1.00 98.44 81 PHE A CA 1
ATOM 594 C C . PHE A 1 81 ? 2.264 -1.933 0.311 1.00 98.44 81 PHE A C 1
ATOM 596 O O . PHE A 1 81 ? 1.691 -2.043 1.395 1.00 98.44 81 PHE A O 1
ATOM 603 N N . ALA A 1 82 ? 1.813 -2.555 -0.786 1.00 98.25 82 ALA A N 1
ATOM 604 C CA . ALA A 1 82 ? 0.604 -3.377 -0.771 1.00 98.25 82 ALA A CA 1
ATOM 605 C C . ALA A 1 82 ? 0.716 -4.557 0.209 1.00 98.25 82 ALA A C 1
ATOM 607 O O . ALA A 1 82 ? -0.232 -4.852 0.939 1.00 98.25 82 ALA A O 1
ATOM 608 N N . ARG A 1 83 ? 1.896 -5.186 0.269 1.00 98.50 83 ARG A N 1
ATOM 609 C CA . ARG A 1 83 ? 2.212 -6.247 1.226 1.00 98.50 83 ARG A CA 1
ATOM 610 C C . ARG A 1 83 ? 2.104 -5.769 2.669 1.00 98.50 83 ARG A C 1
ATOM 612 O O . ARG A 1 83 ? 1.516 -6.485 3.474 1.00 98.50 83 ARG A O 1
ATOM 619 N N . ALA A 1 84 ? 2.642 -4.595 2.997 1.00 98.50 84 ALA A N 1
ATOM 620 C CA . ALA A 1 84 ? 2.583 -4.035 4.344 1.00 98.50 84 ALA A CA 1
ATOM 621 C C . ALA A 1 84 ? 1.133 -3.797 4.785 1.00 98.50 84 ALA A C 1
ATOM 623 O O . ALA A 1 84 ? 0.753 -4.244 5.864 1.00 98.50 84 ALA A O 1
ATOM 624 N N . LEU A 1 85 ? 0.307 -3.189 3.925 1.00 98.12 85 LEU A N 1
ATOM 625 C CA . LEU A 1 85 ? -1.117 -2.978 4.206 1.00 98.12 85 LEU A CA 1
ATOM 626 C C . LEU A 1 85 ? -1.878 -4.305 4.359 1.00 98.12 85 LEU A C 1
ATOM 628 O O . LEU A 1 85 ? -2.652 -4.487 5.296 1.00 98.12 85 LEU A O 1
ATOM 632 N N . GLY A 1 86 ? -1.648 -5.266 3.460 1.00 98.00 86 GLY A N 1
ATOM 633 C CA . GLY A 1 86 ? -2.250 -6.595 3.571 1.00 98.00 86 GLY A CA 1
ATOM 634 C C . GLY A 1 86 ? -1.882 -7.285 4.885 1.00 98.00 86 GLY A C 1
ATOM 635 O O . GLY A 1 86 ? -2.758 -7.738 5.619 1.00 98.00 86 GLY A O 1
ATOM 636 N N . ALA A 1 87 ? -0.588 -7.302 5.209 1.00 98.50 87 ALA A N 1
ATOM 637 C CA . ALA A 1 87 ? -0.053 -7.955 6.396 1.00 98.50 87 ALA A CA 1
ATOM 638 C C . ALA A 1 87 ? -0.537 -7.304 7.700 1.00 98.50 87 ALA A C 1
ATOM 640 O O . ALA A 1 87 ? -0.825 -8.019 8.660 1.00 98.50 87 ALA A O 1
ATOM 641 N N . SER A 1 88 ? -0.698 -5.975 7.738 1.00 97.50 88 SER A N 1
ATOM 642 C CA . SER A 1 88 ? -1.247 -5.290 8.914 1.00 97.50 88 SER A CA 1
ATOM 643 C C . SER A 1 88 ? -2.701 -5.679 9.163 1.00 97.50 88 SER A C 1
ATOM 645 O O . SER A 1 88 ? -3.093 -5.877 10.310 1.00 97.50 88 SER A O 1
ATOM 647 N N . HIS A 1 89 ? -3.493 -5.857 8.101 1.00 95.94 89 HIS A N 1
ATOM 648 C CA . HIS A 1 89 ? -4.884 -6.300 8.209 1.00 95.94 89 HIS A CA 1
ATOM 649 C C . HIS A 1 89 ? -5.028 -7.777 8.604 1.00 95.94 89 HIS A C 1
ATOM 651 O O . HIS A 1 89 ? -6.040 -8.146 9.196 1.00 95.94 89 HIS A O 1
ATOM 657 N N . THR A 1 90 ? -4.037 -8.621 8.304 1.00 96.62 90 THR A N 1
ATOM 658 C CA . THR A 1 90 ? -4.031 -10.040 8.699 1.00 96.62 90 THR A CA 1
ATOM 659 C C . THR A 1 90 ? -3.269 -10.314 9.999 1.00 96.62 90 THR A C 1
ATOM 661 O O . THR A 1 90 ? -3.206 -11.463 10.425 1.00 96.62 90 THR A O 1
ATOM 664 N N . GLY A 1 91 ? -2.680 -9.292 10.628 1.00 96.50 91 GLY A N 1
ATOM 665 C CA . GLY A 1 91 ? -1.928 -9.420 11.881 1.00 96.50 91 GLY A CA 1
ATOM 666 C C . GLY A 1 91 ? -0.510 -9.997 11.744 1.00 96.50 91 GLY A C 1
ATOM 667 O O . GLY A 1 91 ? 0.102 -10.335 12.754 1.00 96.50 91 GLY A O 1
ATOM 668 N N . ASP A 1 92 ? 0.046 -10.093 10.531 1.00 98.12 92 ASP A N 1
ATOM 669 C CA . ASP A 1 92 ? 1.427 -10.555 10.306 1.00 98.12 92 ASP A CA 1
ATOM 670 C C . ASP A 1 92 ? 2.417 -9.389 10.477 1.00 98.12 92 ASP A C 1
ATOM 672 O O . ASP A 1 92 ? 2.967 -8.844 9.518 1.00 98.12 92 ASP A O 1
ATOM 676 N N . LEU A 1 93 ? 2.627 -8.970 11.728 1.00 98.12 93 LEU A N 1
ATOM 677 C CA . LEU A 1 93 ? 3.455 -7.800 12.055 1.00 98.12 93 LEU A CA 1
ATOM 678 C C . LEU A 1 93 ? 4.922 -7.968 11.637 1.00 98.12 93 LEU A C 1
ATOM 680 O O . LEU A 1 93 ? 5.587 -6.987 11.304 1.00 98.12 93 LEU A O 1
ATOM 684 N N . THR A 1 94 ? 5.429 -9.203 11.620 1.00 98.31 94 THR A N 1
ATOM 685 C CA . THR A 1 94 ? 6.782 -9.511 11.138 1.00 98.31 94 THR A CA 1
ATOM 686 C C . THR A 1 94 ? 6.917 -9.143 9.665 1.00 98.31 94 THR A C 1
ATOM 688 O O . THR A 1 94 ? 7.870 -8.462 9.281 1.00 98.31 94 THR A O 1
ATOM 691 N N . ARG A 1 95 ? 5.933 -9.519 8.841 1.00 98.06 95 ARG A N 1
ATOM 692 C CA . ARG A 1 95 ? 5.908 -9.173 7.417 1.00 98.06 95 ARG A CA 1
ATOM 693 C C . ARG A 1 95 ? 5.708 -7.678 7.178 1.00 98.06 95 ARG A C 1
ATOM 695 O O . ARG A 1 95 ? 6.311 -7.147 6.247 1.00 98.06 95 ARG A O 1
ATOM 702 N N . VAL A 1 96 ? 4.932 -6.988 8.021 1.00 98.69 96 VAL A N 1
ATOM 703 C CA . VAL A 1 96 ? 4.809 -5.517 7.960 1.00 98.69 96 VAL A CA 1
ATOM 704 C C . VAL A 1 96 ? 6.170 -4.852 8.175 1.00 98.69 96 VAL A C 1
ATOM 706 O O . VAL A 1 96 ? 6.584 -4.031 7.360 1.00 98.69 96 VAL A O 1
ATOM 709 N N . ARG A 1 97 ? 6.901 -5.239 9.229 1.00 98.75 97 ARG A N 1
ATOM 710 C CA . ARG A 1 97 ? 8.228 -4.677 9.540 1.00 98.75 97 ARG A CA 1
ATOM 711 C C . ARG A 1 97 ? 9.241 -4.948 8.425 1.00 98.75 97 ARG A C 1
ATOM 713 O O . ARG A 1 97 ? 9.880 -4.015 7.957 1.00 98.75 97 ARG A O 1
ATOM 720 N N . ALA A 1 98 ? 9.295 -6.178 7.913 1.00 98.69 98 ALA A N 1
ATOM 721 C CA . ALA A 1 98 ? 10.175 -6.523 6.794 1.00 98.69 98 ALA A CA 1
ATOM 722 C C . ALA A 1 98 ? 9.865 -5.716 5.516 1.00 98.69 98 ALA A C 1
ATOM 724 O O . ALA A 1 98 ? 10.771 -5.337 4.768 1.00 98.69 98 ALA A O 1
ATOM 725 N N . ALA A 1 99 ? 8.585 -5.427 5.255 1.00 98.62 99 ALA A N 1
ATOM 726 C CA . ALA A 1 99 ? 8.191 -4.564 4.147 1.00 98.62 99 ALA A CA 1
ATOM 727 C C . ALA A 1 99 ? 8.620 -3.103 4.374 1.00 98.62 99 ALA A C 1
ATOM 729 O O . ALA A 1 99 ? 9.127 -2.482 3.443 1.00 98.62 99 ALA A O 1
ATOM 730 N N . ILE A 1 100 ? 8.494 -2.574 5.597 1.00 98.81 100 ILE A N 1
ATOM 731 C CA . ILE A 1 100 ? 8.980 -1.230 5.964 1.00 98.81 100 ILE A CA 1
ATOM 732 C C . ILE A 1 100 ? 10.500 -1.115 5.773 1.00 98.81 100 ILE A C 1
ATOM 734 O O . ILE A 1 100 ? 10.960 -0.130 5.197 1.00 98.81 100 ILE A O 1
ATOM 738 N N . ASP A 1 101 ? 11.270 -2.122 6.189 1.00 98.75 101 ASP A N 1
ATOM 739 C CA . ASP A 1 101 ? 12.729 -2.146 6.009 1.00 98.75 101 ASP A CA 1
ATOM 740 C C . ASP A 1 101 ? 13.115 -2.172 4.520 1.00 98.75 101 ASP A C 1
ATOM 742 O O . ASP A 1 101 ? 14.063 -1.516 4.081 1.00 98.75 101 ASP A O 1
ATOM 746 N N . SER A 1 102 ? 12.339 -2.892 3.708 1.00 98.69 102 SER A N 1
ATOM 747 C CA . SER A 1 102 ? 12.530 -2.925 2.255 1.00 98.69 102 SER A CA 1
ATOM 748 C C . SER A 1 102 ? 12.221 -1.571 1.608 1.00 98.69 102 SER A C 1
ATOM 750 O O . SER A 1 102 ? 12.974 -1.122 0.742 1.00 98.69 102 SER A O 1
ATOM 752 N N . LEU A 1 103 ? 11.157 -0.888 2.052 1.00 98.62 103 LEU A N 1
ATOM 753 C CA . LEU A 1 103 ? 10.819 0.469 1.607 1.00 98.62 103 LEU A CA 1
ATOM 754 C C . LEU A 1 103 ? 11.933 1.469 1.958 1.00 98.62 103 LEU A C 1
ATOM 756 O O . LEU A 1 103 ? 12.327 2.255 1.098 1.00 98.62 103 LEU A O 1
ATOM 760 N N . ASP A 1 104 ? 12.506 1.389 3.163 1.00 98.62 104 ASP A N 1
ATOM 761 C CA . ASP A 1 104 ? 13.657 2.206 3.581 1.00 98.62 104 ASP A CA 1
ATOM 762 C C . ASP A 1 104 ? 14.884 1.987 2.675 1.00 98.62 104 ASP A C 1
ATOM 764 O O . ASP A 1 104 ? 15.492 2.940 2.177 1.00 98.62 104 ASP A O 1
ATOM 768 N N . SER A 1 105 ? 15.226 0.725 2.392 1.00 98.31 105 SER A N 1
ATOM 769 C CA . SER A 1 105 ? 16.339 0.385 1.494 1.00 98.31 105 SER A CA 1
ATOM 770 C C . SER A 1 105 ? 16.134 0.944 0.082 1.00 98.31 105 SER A C 1
ATOM 772 O O . SER A 1 105 ? 17.052 1.522 -0.511 1.00 98.31 105 SER A O 1
ATOM 774 N N . ILE A 1 106 ? 14.919 0.810 -0.458 1.00 98.31 106 ILE A N 1
ATOM 775 C CA . ILE A 1 106 ? 14.570 1.323 -1.786 1.00 98.31 106 ILE A CA 1
ATOM 776 C C . ILE A 1 106 ? 14.636 2.852 -1.807 1.00 98.31 106 ILE A C 1
ATOM 778 O O . ILE A 1 106 ? 15.233 3.418 -2.725 1.00 98.31 106 ILE A O 1
ATOM 782 N N . GLN A 1 107 ? 14.097 3.524 -0.788 1.00 98.06 107 GLN A N 1
ATOM 783 C CA . GLN A 1 107 ? 14.164 4.978 -0.661 1.00 98.06 107 GLN A CA 1
ATOM 784 C C . GLN A 1 107 ? 15.616 5.473 -0.690 1.00 98.06 107 GLN A C 1
ATOM 786 O O . GLN A 1 107 ? 15.945 6.392 -1.443 1.00 98.06 107 GLN A O 1
ATOM 791 N N . LYS A 1 108 ? 16.505 4.850 0.094 1.00 98.12 108 LYS A N 1
ATOM 792 C CA . LYS A 1 108 ? 17.934 5.196 0.134 1.00 98.12 108 LYS A CA 1
ATOM 793 C C . LYS A 1 108 ? 18.602 5.025 -1.229 1.00 98.12 108 LYS A C 1
ATOM 795 O O . LYS A 1 108 ? 19.356 5.900 -1.650 1.00 98.12 108 LYS A O 1
ATOM 800 N N . ARG A 1 109 ? 18.288 3.941 -1.945 1.00 97.25 109 ARG A N 1
ATOM 801 C CA . ARG A 1 109 ? 18.808 3.676 -3.296 1.00 97.25 109 ARG A CA 1
ATOM 802 C C . ARG A 1 109 ? 18.346 4.727 -4.306 1.00 97.25 109 ARG A C 1
ATOM 804 O O . ARG A 1 109 ? 19.162 5.216 -5.078 1.00 97.25 109 ARG A O 1
ATOM 811 N N . LEU A 1 110 ? 17.068 5.106 -4.266 1.00 96.62 110 LEU A N 1
ATOM 812 C CA . LEU A 1 110 ? 16.511 6.153 -5.129 1.00 96.62 110 LEU A CA 1
ATOM 813 C C . LEU A 1 110 ? 17.181 7.506 -4.862 1.00 96.62 110 LEU A C 1
ATOM 815 O O . LEU A 1 110 ? 17.600 8.175 -5.802 1.00 96.62 110 LEU A O 1
ATOM 819 N N . ARG A 1 111 ? 17.380 7.876 -3.588 1.00 97.06 111 ARG A N 1
ATOM 820 C CA . ARG A 1 111 ? 18.114 9.101 -3.222 1.00 97.06 111 ARG A CA 1
ATOM 821 C C . ARG A 1 111 ? 19.547 9.095 -3.744 1.00 97.06 111 ARG A C 1
ATOM 823 O O . ARG A 1 111 ? 19.979 10.085 -4.322 1.00 97.06 111 ARG A O 1
ATOM 830 N N . ALA A 1 112 ? 20.265 7.985 -3.571 1.00 96.94 112 ALA A N 1
ATOM 831 C CA . ALA A 1 112 ? 21.633 7.844 -4.067 1.00 96.94 112 ALA A CA 1
ATOM 832 C C . ALA A 1 112 ? 21.717 7.930 -5.603 1.00 96.94 112 ALA A C 1
ATOM 834 O O . ALA A 1 112 ? 22.716 8.405 -6.132 1.00 96.94 112 ALA A O 1
ATOM 835 N N . GLY A 1 113 ? 20.662 7.510 -6.307 1.00 95.19 113 GLY A N 1
ATOM 836 C CA . GLY A 1 113 ? 20.533 7.632 -7.759 1.00 95.19 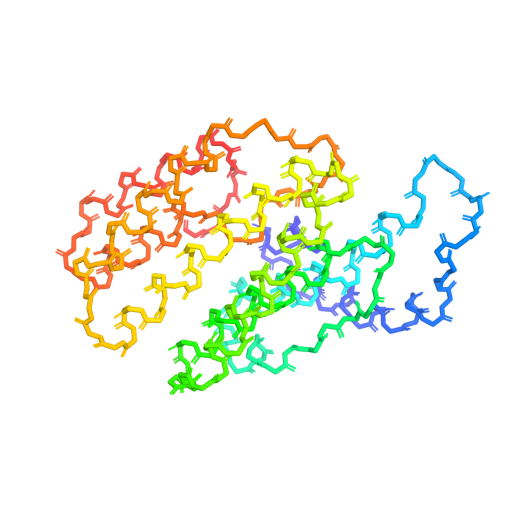113 GLY A CA 1
ATOM 837 C C . GLY A 1 113 ? 20.040 8.995 -8.260 1.00 95.19 113 GLY A C 1
ATOM 838 O O . GLY A 1 113 ? 19.878 9.152 -9.463 1.00 95.19 113 GLY A O 1
ATOM 839 N N . GLY A 1 114 ? 19.774 9.970 -7.381 1.00 94.62 114 GLY A N 1
ATOM 840 C CA . GLY A 1 114 ? 19.232 11.279 -7.773 1.00 94.62 114 GLY A CA 1
ATOM 841 C C . GLY A 1 114 ? 17.732 11.280 -8.109 1.00 94.62 114 GLY A C 1
ATOM 842 O O . GLY A 1 114 ? 17.201 12.296 -8.551 1.00 94.62 114 GLY A O 1
ATOM 843 N N . GLU A 1 115 ? 17.021 10.182 -7.850 1.00 92.00 115 GLU A N 1
ATOM 844 C CA . GLU A 1 115 ? 15.592 9.994 -8.143 1.00 92.00 115 GLU A CA 1
ATOM 845 C C . GLU A 1 115 ? 14.710 10.591 -7.030 1.00 92.00 115 GLU A C 1
ATOM 847 O O . GLU A 1 115 ? 13.924 9.897 -6.378 1.00 92.00 115 GLU A O 1
ATOM 852 N N . GLY A 1 116 ? 14.872 11.892 -6.761 1.00 92.88 116 GLY A N 1
ATOM 853 C CA . GLY A 1 116 ? 14.274 12.579 -5.608 1.00 92.88 116 GLY A CA 1
ATOM 854 C C . GLY A 1 116 ? 12.748 12.469 -5.531 1.00 92.88 116 GLY A C 1
ATOM 855 O O . GLY A 1 116 ? 12.206 12.219 -4.456 1.00 92.88 116 GLY A O 1
ATOM 856 N N . TYR A 1 117 ? 12.062 12.567 -6.674 1.00 90.62 117 TYR A N 1
ATOM 857 C CA . TYR A 1 117 ? 10.610 12.388 -6.749 1.00 90.62 117 TYR A CA 1
ATOM 858 C C . TYR A 1 117 ? 10.182 10.995 -6.268 1.00 90.62 117 TYR A C 1
ATOM 860 O O . TYR A 1 117 ? 9.349 10.868 -5.371 1.00 90.62 117 TYR A O 1
ATOM 868 N N . TRP A 1 118 ? 10.784 9.938 -6.818 1.00 92.69 118 TRP A N 1
ATOM 869 C CA . TRP A 1 118 ? 10.448 8.566 -6.440 1.00 92.69 118 TRP A CA 1
ATOM 870 C C . TRP A 1 118 ? 10.858 8.244 -5.009 1.00 92.69 118 TRP A C 1
ATOM 872 O O . TRP A 1 118 ? 10.144 7.520 -4.320 1.00 92.69 118 TRP A O 1
ATOM 882 N N . ALA A 1 119 ? 11.974 8.799 -4.535 1.00 96.00 119 ALA A N 1
ATOM 883 C CA . ALA A 1 119 ? 12.362 8.682 -3.139 1.00 96.00 119 ALA A CA 1
ATOM 884 C C . ALA A 1 119 ? 11.302 9.275 -2.196 1.00 96.00 119 ALA A C 1
ATOM 886 O O . ALA A 1 119 ? 11.046 8.691 -1.144 1.00 96.00 119 ALA A O 1
ATOM 887 N N . GLU A 1 120 ? 10.669 10.393 -2.562 1.00 95.44 120 GLU A N 1
ATOM 888 C CA . GLU A 1 120 ? 9.579 10.970 -1.769 1.00 95.44 120 GLU A CA 1
ATOM 889 C C . GLU A 1 120 ? 8.310 10.113 -1.833 1.00 95.44 120 GLU A C 1
ATOM 891 O O . GLU A 1 120 ? 7.713 9.826 -0.799 1.00 95.44 120 GLU A O 1
ATOM 896 N N . GLN A 1 121 ? 7.949 9.592 -3.009 1.00 94.56 121 GLN A N 1
ATOM 897 C CA . GLN A 1 121 ? 6.814 8.665 -3.136 1.00 94.56 121 GLN A CA 1
ATOM 898 C C . GLN A 1 121 ? 6.989 7.412 -2.260 1.00 94.56 121 GLN A C 1
ATOM 900 O O . GLN A 1 121 ? 6.050 6.972 -1.596 1.00 94.56 121 GLN A O 1
ATOM 905 N N . VAL A 1 122 ? 8.200 6.850 -2.203 1.00 97.00 122 VAL A N 1
ATOM 906 C CA . VAL A 1 122 ? 8.505 5.708 -1.324 1.00 97.00 122 VAL A CA 1
ATOM 907 C C . VAL A 1 122 ? 8.525 6.122 0.154 1.00 97.00 122 VAL A C 1
ATOM 909 O O . VAL A 1 122 ? 8.116 5.333 1.002 1.00 97.00 122 VAL A O 1
ATOM 912 N N . ALA A 1 123 ? 8.922 7.360 0.476 1.00 97.69 123 ALA A N 1
ATOM 913 C CA . ALA A 1 123 ? 8.839 7.904 1.836 1.00 97.69 123 ALA A CA 1
ATOM 914 C C . ALA A 1 123 ? 7.395 7.933 2.356 1.00 97.69 123 ALA A C 1
ATOM 916 O O . ALA A 1 123 ? 7.132 7.539 3.491 1.00 97.69 123 ALA A O 1
ATOM 917 N N . ILE A 1 124 ? 6.464 8.382 1.513 1.00 97.31 124 ILE A N 1
ATOM 918 C CA . ILE A 1 124 ? 5.033 8.444 1.826 1.00 97.31 124 ILE A CA 1
ATOM 919 C C . ILE A 1 124 ? 4.491 7.028 2.064 1.00 97.31 124 ILE A C 1
ATOM 921 O O . ILE A 1 124 ? 3.917 6.763 3.116 1.00 97.31 124 ILE A O 1
ATOM 925 N N . GLN A 1 125 ? 4.789 6.083 1.164 1.00 97.88 125 GLN A N 1
ATOM 926 C CA . GLN A 1 125 ? 4.404 4.672 1.331 1.00 97.88 125 GLN A CA 1
ATOM 927 C C . GLN A 1 125 ? 4.968 4.051 2.618 1.00 97.88 125 GLN A C 1
ATOM 929 O O . GLN A 1 125 ? 4.318 3.219 3.254 1.00 97.88 125 GLN A O 1
ATOM 934 N N . GLN A 1 126 ? 6.182 4.440 3.013 1.00 98.38 126 GLN A N 1
ATOM 935 C CA . GLN A 1 126 ? 6.792 3.994 4.260 1.00 98.38 126 GLN A CA 1
ATOM 936 C C . GLN A 1 126 ? 6.053 4.558 5.482 1.00 98.38 126 GLN A C 1
ATOM 938 O O . GLN A 1 126 ? 5.819 3.809 6.431 1.00 98.38 126 GLN A O 1
ATOM 943 N N . LEU A 1 127 ? 5.655 5.837 5.468 1.00 98.44 127 LEU A N 1
ATOM 944 C CA . LEU A 1 127 ? 4.839 6.437 6.532 1.00 98.44 127 LEU A CA 1
ATOM 945 C C . LEU A 1 127 ? 3.482 5.739 6.659 1.00 98.44 127 LEU A C 1
ATOM 947 O O . LEU A 1 127 ? 3.077 5.408 7.773 1.00 98.44 127 LEU A O 1
ATOM 951 N N . ASP A 1 128 ? 2.826 5.451 5.535 1.00 98.12 128 ASP A N 1
ATOM 952 C CA . ASP A 1 128 ? 1.556 4.723 5.506 1.00 98.12 128 ASP A CA 1
ATOM 953 C C . ASP A 1 128 ? 1.701 3.314 6.106 1.00 98.12 128 ASP A C 1
ATOM 955 O O . ASP A 1 128 ? 0.912 2.897 6.958 1.00 98.12 128 ASP A O 1
ATOM 959 N N . ALA A 1 129 ? 2.750 2.581 5.718 1.00 98.50 129 ALA A N 1
ATOM 960 C CA . ALA A 1 129 ? 3.044 1.251 6.251 1.00 98.50 129 ALA A CA 1
ATOM 961 C C . ALA A 1 129 ? 3.360 1.282 7.758 1.00 98.50 129 ALA A C 1
ATOM 963 O O . ALA A 1 129 ? 2.901 0.421 8.512 1.00 98.50 129 ALA A O 1
ATOM 964 N N . GLN A 1 130 ? 4.109 2.287 8.220 1.00 98.75 130 GLN A N 1
ATOM 965 C CA . GLN A 1 130 ? 4.383 2.491 9.644 1.00 98.75 130 GLN A CA 1
ATOM 966 C C . GLN A 1 130 ? 3.112 2.827 10.428 1.00 98.75 130 GLN A C 1
ATOM 968 O O . GLN A 1 130 ? 2.916 2.301 11.521 1.00 98.75 130 GLN A O 1
ATOM 973 N N . ALA A 1 131 ? 2.228 3.657 9.873 1.00 98.56 131 ALA A N 1
ATOM 974 C CA . ALA A 1 131 ? 0.949 3.963 10.496 1.00 98.56 131 ALA A CA 1
ATOM 975 C C . ALA A 1 131 ? 0.046 2.724 10.584 1.00 98.56 131 ALA A C 1
ATOM 977 O O . ALA A 1 131 ? -0.612 2.503 11.601 1.00 98.56 131 ALA A O 1
ATOM 978 N N . ALA A 1 132 ? 0.043 1.880 9.550 1.00 97.88 132 ALA A N 1
ATOM 979 C CA . ALA A 1 132 ? -0.680 0.614 9.562 1.00 97.88 132 ALA A CA 1
ATOM 980 C C . ALA A 1 132 ? -0.133 -0.345 10.637 1.00 97.88 132 ALA A C 1
ATOM 982 O O . ALA A 1 132 ? -0.914 -0.970 11.360 1.00 97.88 132 ALA A O 1
ATOM 983 N 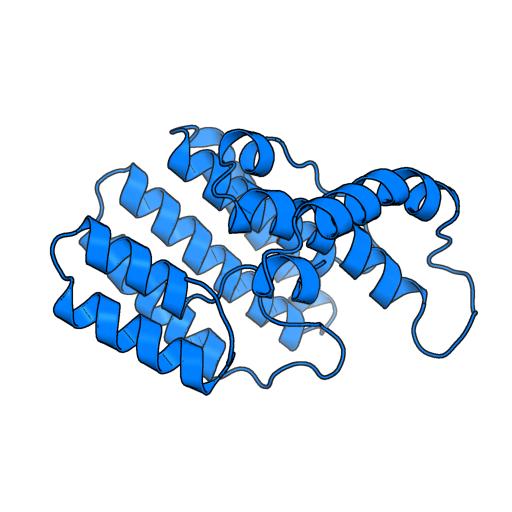N . LEU A 1 133 ? 1.194 -0.402 10.807 1.00 98.56 133 LEU A N 1
ATOM 984 C CA . LEU A 1 133 ? 1.838 -1.136 11.899 1.00 98.56 133 LEU A CA 1
ATOM 985 C C . LEU A 1 133 ? 1.416 -0.598 13.272 1.00 98.56 133 LEU A C 1
ATOM 987 O O . LEU A 1 133 ? 1.009 -1.371 14.135 1.00 98.56 133 LEU A O 1
ATOM 991 N N . ASP A 1 134 ? 1.469 0.720 13.475 1.00 98.38 134 ASP A N 1
ATOM 992 C CA . ASP A 1 134 ? 1.027 1.337 14.727 1.00 98.38 134 ASP A CA 1
ATOM 993 C C . ASP A 1 134 ? -0.435 1.019 15.042 1.00 98.38 134 ASP A C 1
ATOM 995 O O . ASP A 1 134 ? -0.752 0.701 16.187 1.00 98.38 134 ASP A O 1
ATOM 999 N N . MET A 1 135 ? -1.329 1.095 14.050 1.00 96.81 135 MET A N 1
ATOM 1000 C CA . MET A 1 135 ? -2.738 0.742 14.238 1.00 96.81 135 MET A CA 1
ATOM 1001 C C . MET A 1 135 ? -2.887 -0.704 14.695 1.00 96.81 135 MET A C 1
ATOM 1003 O O . MET A 1 135 ? -3.608 -0.959 15.661 1.00 96.81 135 MET A O 1
ATOM 1007 N N . ALA A 1 136 ? -2.193 -1.632 14.031 1.00 95.69 136 ALA A N 1
ATOM 1008 C CA . ALA A 1 136 ? -2.225 -3.050 14.369 1.00 95.69 136 ALA A CA 1
ATOM 1009 C C . ALA A 1 136 ? -1.650 -3.331 15.772 1.00 95.69 136 ALA A C 1
ATOM 1011 O O . ALA A 1 136 ? -2.097 -4.247 16.455 1.00 95.69 136 ALA A O 1
ATOM 1012 N N . GLU A 1 137 ? -0.716 -2.501 16.239 1.00 96.38 137 GLU A N 1
ATOM 1013 C CA . GLU A 1 137 ? -0.118 -2.573 17.577 1.00 96.38 137 GLU A CA 1
ATOM 1014 C C . GLU A 1 137 ? -0.860 -1.720 18.629 1.00 96.38 137 GLU A C 1
ATOM 1016 O O . GLU A 1 137 ? -0.385 -1.553 19.752 1.00 96.38 137 GLU A O 1
ATOM 1021 N N . GLY A 1 138 ? -2.025 -1.158 18.289 1.00 96.00 138 GLY A N 1
ATOM 1022 C CA . GLY A 1 138 ? -2.860 -0.371 19.204 1.00 96.00 138 GLY A CA 1
ATOM 1023 C C . GLY A 1 138 ? -2.378 1.065 19.457 1.00 96.00 138 GLY A C 1
ATOM 1024 O O . GLY A 1 138 ? -3.014 1.810 20.207 1.00 96.00 138 GLY A O 1
ATOM 1025 N N . ARG A 1 139 ? -1.308 1.504 18.790 1.00 97.75 139 ARG A N 1
ATOM 1026 C CA . ARG A 1 139 ? -0.701 2.845 18.858 1.00 97.75 139 ARG A CA 1
ATOM 1027 C C . ARG A 1 139 ? -1.450 3.879 18.010 1.00 97.75 139 ARG A C 1
ATOM 1029 O O . ARG A 1 139 ? -0.895 4.587 17.171 1.00 97.75 139 ARG A O 1
ATOM 1036 N N . LYS A 1 140 ? -2.754 3.988 18.256 1.00 96.81 140 LYS A N 1
ATOM 1037 C CA . LYS A 1 140 ? -3.719 4.753 17.443 1.00 96.81 140 LYS A CA 1
ATOM 1038 C C . LYS A 1 140 ? -3.334 6.218 17.229 1.00 96.81 140 LYS A C 1
ATOM 1040 O O . LYS A 1 140 ? -3.445 6.735 16.122 1.00 96.81 140 LYS A O 1
ATOM 1045 N N . SER A 1 141 ? -2.876 6.901 18.278 1.00 95.94 141 SER A N 1
ATOM 1046 C CA . SER A 1 141 ? -2.483 8.312 18.175 1.00 95.94 141 SER A CA 1
ATOM 1047 C C . SER A 1 141 ? -1.250 8.501 17.291 1.00 95.94 141 SER A C 1
ATOM 1049 O O . SER A 1 141 ? -1.205 9.453 16.514 1.00 95.94 141 SER A O 1
ATOM 1051 N N . GLN A 1 142 ? -0.276 7.589 17.380 1.00 97.88 142 GLN A N 1
ATOM 1052 C CA . GLN A 1 142 ? 0.926 7.623 16.545 1.00 97.88 142 GLN A CA 1
ATOM 1053 C C . GLN A 1 142 ? 0.587 7.318 15.083 1.00 97.88 142 GLN A C 1
ATOM 1055 O O . GLN A 1 142 ? 1.040 8.039 14.196 1.00 97.88 142 GLN A O 1
ATOM 1060 N N . ALA A 1 143 ? -0.282 6.332 14.845 1.00 97.94 143 ALA A N 1
ATOM 1061 C CA . ALA A 1 143 ? -0.757 6.004 13.507 1.00 97.94 143 ALA A CA 1
ATOM 1062 C C . ALA A 1 143 ? -1.423 7.198 12.812 1.00 97.94 143 ALA A C 1
ATOM 1064 O O . ALA A 1 143 ? -1.057 7.566 11.699 1.00 97.94 143 ALA A O 1
ATOM 1065 N N . ILE A 1 144 ? -2.377 7.847 13.490 1.00 97.50 144 ILE A N 1
ATOM 1066 C CA . ILE A 1 144 ? -3.100 8.997 12.934 1.00 97.50 144 ILE A CA 1
ATOM 1067 C C . ILE A 1 144 ? -2.144 10.168 12.669 1.00 97.50 144 ILE A C 1
ATOM 1069 O O . ILE A 1 144 ? -2.309 10.875 11.675 1.00 97.50 144 ILE A O 1
ATOM 1073 N N . ALA A 1 145 ? -1.147 10.388 13.532 1.00 97.62 145 ALA A N 1
ATOM 1074 C CA . ALA A 1 145 ? -0.136 11.420 13.310 1.00 97.62 145 ALA A CA 1
ATOM 1075 C C . ALA A 1 145 ? 0.690 11.142 12.043 1.00 97.62 145 ALA A C 1
ATOM 1077 O O . ALA A 1 145 ? 0.805 12.029 11.197 1.00 97.62 145 ALA A O 1
ATOM 1078 N N . ARG A 1 146 ? 1.174 9.904 11.869 1.00 98.25 146 ARG A N 1
ATOM 1079 C CA . ARG A 1 146 ? 1.908 9.483 10.666 1.00 98.25 146 ARG A CA 1
ATOM 1080 C C . ARG A 1 146 ? 1.063 9.591 9.399 1.00 98.25 146 ARG A C 1
ATOM 1082 O O . ARG A 1 146 ? 1.540 10.117 8.403 1.00 98.25 146 ARG A O 1
ATOM 1089 N N . MET A 1 147 ? -0.207 9.190 9.445 1.00 97.44 147 MET A N 1
ATOM 1090 C CA . MET A 1 147 ? -1.099 9.315 8.287 1.00 97.44 147 MET A CA 1
ATOM 1091 C C . MET A 1 147 ? -1.365 10.769 7.883 1.00 97.44 147 MET A C 1
ATOM 1093 O O . MET A 1 147 ? -1.477 11.073 6.699 1.00 97.44 147 MET A O 1
ATOM 1097 N N . ARG A 1 148 ? -1.465 11.693 8.847 1.00 96.62 148 ARG A N 1
ATOM 1098 C CA . ARG A 1 148 ? -1.596 13.129 8.543 1.00 96.62 148 ARG A CA 1
ATOM 1099 C C . ARG A 1 148 ? -0.337 13.682 7.883 1.00 96.62 148 ARG A C 1
ATOM 1101 O O . ARG A 1 148 ? -0.436 14.483 6.955 1.00 96.62 148 ARG A O 1
ATOM 1108 N N . GLU A 1 149 ? 0.830 13.251 8.353 1.00 97.50 149 GLU A N 1
ATOM 1109 C CA . GLU A 1 149 ? 2.114 13.589 7.740 1.00 97.50 149 GLU A CA 1
ATOM 1110 C C . GLU A 1 149 ? 2.210 13.049 6.308 1.00 97.50 149 GLU A C 1
ATOM 1112 O O . GLU A 1 149 ? 2.520 13.815 5.399 1.00 97.50 149 GLU A O 1
ATOM 1117 N N . ALA A 1 150 ? 1.872 11.775 6.091 1.00 96.38 150 ALA A N 1
ATOM 1118 C CA . ALA A 1 150 ? 1.848 11.152 4.771 1.00 96.38 150 ALA A CA 1
ATOM 1119 C C . ALA A 1 150 ? 0.912 11.894 3.807 1.00 96.38 150 ALA A C 1
ATOM 1121 O O . ALA A 1 150 ? 1.333 12.254 2.712 1.00 96.38 150 ALA A O 1
ATOM 1122 N N . ALA A 1 151 ? -0.311 12.216 4.245 1.00 93.25 151 ALA A N 1
ATOM 1123 C CA . ALA A 1 151 ? -1.263 12.998 3.457 1.00 93.25 151 ALA A CA 1
ATOM 1124 C C . ALA A 1 151 ? -0.698 14.371 3.067 1.00 93.25 151 ALA A C 1
ATOM 1126 O O . ALA A 1 151 ? -0.752 14.749 1.903 1.00 93.25 151 ALA A O 1
ATOM 1127 N N . THR A 1 152 ? -0.093 15.081 4.024 1.00 93.69 152 THR A N 1
ATOM 1128 C CA . THR A 1 152 ? 0.495 16.411 3.789 1.00 93.69 152 THR A CA 1
ATOM 1129 C C . THR A 1 152 ? 1.640 16.350 2.779 1.00 93.69 152 THR A C 1
ATOM 1131 O O . THR A 1 152 ? 1.764 17.225 1.926 1.00 93.69 152 THR A O 1
ATOM 1134 N N . ARG A 1 153 ? 2.483 15.318 2.871 1.00 94.12 153 ARG A N 1
ATOM 1135 C CA . ARG A 1 153 ? 3.589 15.102 1.935 1.00 94.12 153 ARG A CA 1
ATOM 1136 C C . ARG A 1 153 ? 3.086 14.719 0.550 1.00 94.12 153 ARG A C 1
ATOM 1138 O O . ARG A 1 153 ? 3.568 15.284 -0.421 1.00 94.12 153 ARG A O 1
ATOM 1145 N N . GLU A 1 154 ? 2.093 13.834 0.454 1.00 90.81 154 GLU A N 1
ATOM 1146 C CA . GLU A 1 154 ? 1.487 13.458 -0.829 1.00 90.81 154 GLU A CA 1
ATOM 1147 C C . GLU A 1 154 ? 0.879 14.680 -1.532 1.00 90.81 154 GLU A C 1
ATOM 1149 O O . GLU A 1 154 ? 1.162 14.894 -2.710 1.00 90.81 154 GLU A O 1
ATOM 1154 N N . ASP A 1 155 ? 0.154 15.543 -0.809 1.00 87.06 155 ASP A N 1
ATOM 1155 C CA . ASP A 1 155 ? -0.406 16.783 -1.370 1.00 87.06 155 ASP A CA 1
ATOM 1156 C C . ASP A 1 155 ? 0.671 17.755 -1.884 1.00 87.06 155 ASP A C 1
ATOM 1158 O O . ASP A 1 155 ? 0.419 18.533 -2.804 1.00 87.06 155 ASP A O 1
ATOM 1162 N N . ALA A 1 156 ? 1.860 17.743 -1.274 1.00 87.62 156 ALA A N 1
ATOM 1163 C CA . ALA A 1 156 ? 2.980 18.599 -1.655 1.00 87.62 156 ALA A CA 1
ATOM 1164 C C . ALA A 1 156 ? 3.763 18.066 -2.868 1.00 87.62 156 ALA A C 1
ATOM 1166 O O . ALA A 1 156 ? 4.630 18.768 -3.391 1.00 87.62 156 ALA A O 1
ATOM 1167 N N . THR A 1 157 ? 3.481 16.841 -3.321 1.00 83.31 157 THR A N 1
ATOM 1168 C CA . THR A 1 157 ? 4.112 16.273 -4.515 1.00 83.31 157 THR A CA 1
ATOM 1169 C C . THR A 1 157 ? 3.306 16.596 -5.769 1.00 83.31 157 THR A C 1
ATOM 1171 O O . THR A 1 157 ? 2.090 16.420 -5.815 1.00 83.31 157 THR A O 1
ATOM 1174 N N . GLU A 1 158 ? 3.981 17.045 -6.828 1.00 66.62 158 GLU A N 1
ATOM 1175 C CA . GLU A 1 158 ? 3.342 17.163 -8.140 1.00 66.62 158 GLU A CA 1
ATOM 1176 C C . GLU A 1 158 ? 2.979 15.764 -8.667 1.00 66.62 158 GLU A C 1
ATOM 1178 O O . GLU A 1 158 ? 3.772 14.820 -8.581 1.00 66.62 158 GLU A O 1
ATOM 1183 N N . LYS A 1 159 ? 1.774 15.604 -9.230 1.00 62.72 159 LYS A N 1
ATOM 1184 C CA . LYS A 1 159 ? 1.379 14.339 -9.868 1.00 62.72 159 LYS A CA 1
ATOM 1185 C C . LYS A 1 159 ? 2.306 14.071 -11.058 1.00 62.72 159 LYS A C 1
ATOM 1187 O O . LYS A 1 159 ? 2.349 14.864 -11.996 1.00 62.72 159 LYS A O 1
ATOM 1192 N N . SER A 1 160 ? 3.013 12.938 -11.054 1.00 57.72 160 SER A N 1
ATOM 1193 C CA . SER A 1 160 ? 3.802 12.520 -12.217 1.00 57.72 160 SER A CA 1
ATOM 1194 C C . SER A 1 160 ? 2.896 12.330 -13.434 1.00 57.72 160 SER A C 1
ATOM 1196 O O . SER A 1 160 ? 1.876 11.645 -13.358 1.00 57.72 160 SER A O 1
ATOM 1198 N N . ALA A 1 161 ? 3.298 12.881 -14.582 1.00 53.75 161 ALA A N 1
ATOM 1199 C CA . ALA A 1 161 ? 2.593 12.701 -15.854 1.00 53.75 161 ALA A CA 1
ATOM 1200 C C . ALA A 1 161 ? 2.603 11.241 -16.356 1.00 53.75 161 ALA A C 1
ATOM 1202 O O . ALA A 1 161 ? 1.880 10.903 -17.292 1.00 53.75 161 ALA A O 1
ATOM 1203 N N . VAL A 1 162 ? 3.435 10.378 -15.759 1.00 52.78 162 VAL A N 1
ATOM 1204 C CA . VAL A 1 162 ? 3.740 9.035 -16.269 1.00 52.78 162 VAL A CA 1
ATOM 1205 C C . VAL A 1 162 ? 2.943 7.932 -15.561 1.00 52.78 162 VAL A C 1
ATOM 1207 O O . VAL A 1 162 ? 2.738 6.865 -16.141 1.00 52.78 162 VAL A O 1
ATOM 1210 N N . THR A 1 163 ? 2.451 8.151 -14.335 1.00 56.69 163 THR A N 1
ATOM 1211 C CA . THR A 1 163 ? 1.804 7.095 -13.537 1.00 56.69 163 THR A CA 1
ATOM 1212 C C . THR A 1 163 ? 0.299 7.321 -13.339 1.00 56.69 163 THR A C 1
ATOM 1214 O O . THR A 1 163 ? -0.124 8.344 -12.803 1.00 56.69 163 THR A O 1
ATOM 1217 N N . PRO A 1 164 ? -0.562 6.358 -13.724 1.00 59.03 164 PRO A N 1
ATOM 1218 C CA . PRO A 1 164 ? -1.996 6.455 -13.469 1.00 59.03 164 PRO A CA 1
ATOM 1219 C C . PRO A 1 164 ? -2.320 6.299 -11.972 1.00 59.03 164 PRO A C 1
ATOM 1221 O O . PRO A 1 164 ? -2.347 5.165 -11.485 1.00 59.03 164 PRO A O 1
ATOM 1224 N N . GLY A 1 165 ? -2.611 7.420 -11.292 1.00 64.19 165 GLY A N 1
ATOM 1225 C CA . GLY A 1 165 ? -3.160 7.549 -9.924 1.00 64.19 165 GLY A CA 1
ATOM 1226 C C . GLY A 1 165 ? -2.331 6.911 -8.795 1.00 64.19 165 GLY A C 1
ATOM 1227 O O . GLY A 1 165 ? -1.564 5.980 -9.025 1.00 64.19 165 GLY A O 1
ATOM 1228 N N . SER A 1 166 ? -2.518 7.314 -7.535 1.00 73.25 166 SER A N 1
ATOM 1229 C CA . SER A 1 166 ? -1.904 6.597 -6.397 1.00 73.25 166 SER A CA 1
ATOM 1230 C C . SER A 1 166 ? -2.519 5.195 -6.231 1.00 73.25 166 SER A C 1
ATOM 1232 O O . SER A 1 166 ? -3.670 4.952 -6.619 1.00 73.25 166 SER A O 1
ATOM 1234 N N . LEU A 1 167 ? -1.756 4.223 -5.712 1.00 80.81 167 LEU A N 1
ATOM 1235 C CA . LEU A 1 167 ? -2.275 2.877 -5.402 1.00 80.81 167 LEU A CA 1
ATOM 1236 C C . LEU A 1 167 ? -3.360 2.950 -4.322 1.00 80.81 167 LEU A C 1
ATOM 1238 O O . LEU A 1 167 ? -4.483 2.490 -4.531 1.00 80.81 167 LEU A O 1
ATOM 1242 N N . ALA A 1 168 ? -3.017 3.590 -3.210 1.00 84.25 168 ALA A N 1
ATOM 1243 C CA . ALA A 1 168 ? -3.891 3.951 -2.110 1.00 84.25 168 ALA A CA 1
ATOM 1244 C C . ALA A 1 168 ? -3.396 5.313 -1.582 1.00 84.25 168 ALA A C 1
ATOM 1246 O O . ALA A 1 168 ? -2.318 5.343 -1.005 1.00 84.25 168 ALA A O 1
ATOM 1247 N N . PRO A 1 169 ? -4.101 6.426 -1.851 1.00 88.25 169 PRO A N 1
ATOM 1248 C CA . PRO A 1 169 ? -3.761 7.749 -1.352 1.00 88.25 169 PRO A CA 1
ATOM 1249 C C . PRO A 1 169 ? -3.739 7.768 0.164 1.00 88.25 169 PRO A C 1
ATOM 1251 O O . PRO A 1 169 ? -4.620 7.197 0.821 1.00 88.25 169 PRO A O 1
ATOM 1254 N N . ALA A 1 170 ? -2.792 8.514 0.707 1.00 92.06 170 ALA A N 1
ATOM 1255 C CA . ALA A 1 170 ? -2.606 8.651 2.137 1.00 92.06 170 ALA A CA 1
ATOM 1256 C C . ALA A 1 170 ? -3.851 9.259 2.808 1.00 92.06 170 ALA A C 1
ATOM 1258 O O . ALA A 1 170 ? -4.226 8.858 3.909 1.00 92.06 170 ALA A O 1
ATOM 1259 N N . ARG A 1 171 ? -4.574 10.168 2.133 1.00 92.06 171 ARG A N 1
ATOM 1260 C CA . ARG A 1 171 ? -5.833 10.728 2.666 1.00 92.06 171 ARG A CA 1
ATOM 1261 C C . ARG A 1 171 ? -6.953 9.703 2.813 1.00 92.06 171 ARG A C 1
ATOM 1263 O O . ARG A 1 171 ? -7.711 9.788 3.777 1.00 92.06 171 ARG A O 1
ATOM 1270 N N . GLU A 1 172 ? -7.058 8.730 1.912 1.00 91.31 172 GLU A N 1
ATOM 1271 C CA . GLU A 1 172 ? -8.057 7.665 2.062 1.00 91.31 172 GLU A CA 1
ATOM 1272 C C . GLU A 1 172 ? -7.689 6.724 3.194 1.00 91.31 172 GLU A C 1
ATOM 1274 O O . GLU A 1 172 ? -8.534 6.416 4.026 1.00 91.31 172 GLU A O 1
ATOM 1279 N N . LEU A 1 173 ? -6.418 6.333 3.280 1.00 94.00 173 LEU A N 1
ATOM 1280 C CA . LEU A 1 173 ? -5.929 5.509 4.382 1.00 94.00 173 LEU A CA 1
ATOM 1281 C C . LEU A 1 173 ? -6.113 6.218 5.736 1.00 94.00 173 LEU A C 1
ATOM 1283 O O . LEU A 1 173 ? -6.514 5.598 6.722 1.00 94.00 173 LEU A O 1
ATOM 1287 N N . LEU A 1 174 ? -5.904 7.539 5.787 1.00 96.00 174 LEU A N 1
ATOM 1288 C CA . LEU A 1 174 ? -6.191 8.355 6.966 1.00 96.00 174 LEU A CA 1
ATOM 1289 C C . LEU A 1 174 ? -7.686 8.319 7.299 1.00 96.00 174 LEU A C 1
ATOM 1291 O O . LEU A 1 174 ? -8.057 8.170 8.464 1.00 96.00 174 LEU A O 1
ATOM 1295 N N . ALA A 1 175 ? -8.547 8.452 6.291 1.00 95.00 175 ALA A N 1
ATOM 1296 C CA . ALA A 1 175 ? -9.990 8.405 6.460 1.00 95.00 175 ALA A CA 1
ATOM 1297 C C . ALA A 1 175 ? -10.464 7.040 6.990 1.00 95.00 175 ALA A C 1
ATOM 1299 O O . ALA A 1 175 ? -11.245 7.004 7.945 1.00 95.00 175 ALA A O 1
ATOM 1300 N N . ASP A 1 176 ? -9.939 5.940 6.442 1.00 93.25 176 ASP A N 1
ATOM 1301 C CA . ASP A 1 176 ? -10.163 4.567 6.908 1.00 93.25 176 ASP A CA 1
ATOM 1302 C C . ASP A 1 176 ? -9.801 4.430 8.400 1.00 93.25 176 ASP A C 1
ATOM 1304 O O . ASP A 1 176 ? -10.620 3.991 9.216 1.00 93.25 176 ASP A O 1
ATOM 1308 N N . MET A 1 177 ? -8.606 4.886 8.797 1.00 94.88 177 MET A N 1
ATOM 1309 C CA . MET A 1 177 ? -8.152 4.823 10.193 1.00 94.88 177 MET A CA 1
ATOM 1310 C C . MET A 1 177 ? -8.990 5.697 11.135 1.00 94.88 177 MET A C 1
ATOM 1312 O O . MET A 1 177 ? -9.311 5.284 12.254 1.00 94.88 177 MET A O 1
ATOM 1316 N N . LEU A 1 178 ? -9.374 6.901 10.704 1.00 96.50 178 LEU A N 1
ATOM 1317 C CA . LEU A 1 178 ? -10.241 7.792 11.478 1.00 96.50 178 LEU A CA 1
ATOM 1318 C C . LEU A 1 178 ? -11.627 7.170 11.687 1.00 96.50 178 LEU A C 1
ATOM 1320 O O . LEU A 1 178 ? -12.152 7.208 12.802 1.00 96.50 178 LEU A O 1
ATOM 1324 N N . ALA A 1 179 ? -12.210 6.573 10.645 1.00 95.12 179 ALA A N 1
ATOM 1325 C CA . ALA A 1 179 ? -13.498 5.895 10.731 1.00 95.12 179 ALA A CA 1
ATOM 1326 C C . ALA A 1 179 ? -13.437 4.713 11.710 1.00 95.12 179 ALA A C 1
ATOM 1328 O O . ALA A 1 179 ? -14.257 4.639 12.628 1.00 95.12 179 ALA A O 1
ATOM 1329 N N . ALA A 1 180 ? -12.414 3.861 11.586 1.00 91.25 180 ALA A N 1
ATOM 1330 C CA . ALA A 1 180 ? -12.182 2.725 12.479 1.00 91.25 180 ALA A CA 1
ATOM 1331 C C . ALA A 1 180 ? -11.957 3.138 13.946 1.00 91.25 180 ALA A C 1
ATOM 1333 O O . ALA A 1 180 ? -12.196 2.351 14.861 1.00 91.25 180 ALA A O 1
ATOM 1334 N N . ASN A 1 181 ? -11.526 4.380 14.189 1.00 92.94 181 ASN A N 1
ATOM 1335 C CA . ASN A 1 181 ? -11.261 4.903 15.525 1.00 92.94 181 ASN A CA 1
ATOM 1336 C C . ASN A 1 181 ? -12.329 5.888 16.037 1.00 92.94 181 ASN A C 1
ATOM 1338 O O . ASN A 1 181 ? -12.032 6.754 16.861 1.00 92.94 181 ASN A O 1
ATOM 1342 N N . GLY A 1 182 ? -13.570 5.772 15.550 1.00 94.12 182 GLY A N 1
ATOM 1343 C CA . GLY A 1 182 ? -14.714 6.522 16.077 1.00 94.12 182 GLY A CA 1
ATOM 1344 C C . GLY A 1 182 ? -14.709 8.012 15.726 1.00 94.12 182 GLY A C 1
ATOM 1345 O O . GLY A 1 182 ? -15.351 8.806 16.410 1.00 94.12 182 GLY A O 1
ATOM 1346 N N . LYS A 1 183 ? -14.007 8.409 14.655 1.00 95.31 183 LYS A N 1
ATOM 1347 C CA . LYS A 1 183 ? -13.923 9.797 14.164 1.00 95.31 183 LYS A CA 1
ATOM 1348 C C . LYS A 1 183 ? -14.569 9.966 12.775 1.00 95.31 183 LYS A C 1
ATOM 1350 O O . LYS A 1 183 ? -13.936 10.505 11.864 1.00 95.31 183 LYS A O 1
ATOM 1355 N N . PRO A 1 184 ? -15.842 9.569 12.571 1.00 95.19 184 PRO A N 1
ATOM 1356 C CA . PRO A 1 184 ? -16.475 9.560 11.247 1.00 95.19 184 PRO A CA 1
ATOM 1357 C C . PRO A 1 184 ? -16.625 10.956 10.623 1.00 95.19 184 PRO A C 1
ATOM 1359 O O . PRO A 1 184 ? -16.619 11.099 9.403 1.00 95.19 184 PRO A O 1
ATOM 1362 N N . ALA A 1 185 ? -16.752 12.013 11.433 1.00 95.31 185 ALA A N 1
ATOM 1363 C CA . ALA A 1 185 ? -16.796 13.382 10.920 1.00 95.31 185 ALA A CA 1
ATOM 1364 C C . ALA A 1 185 ? -15.454 13.814 10.306 1.00 95.31 185 ALA A C 1
ATOM 1366 O O . ALA A 1 185 ? -15.446 14.428 9.241 1.00 95.31 185 ALA A O 1
ATOM 1367 N N . GLU A 1 186 ? -14.335 13.454 10.943 1.00 95.62 186 GLU A N 1
ATOM 1368 C CA . GLU A 1 186 ? -12.997 13.703 10.402 1.00 95.62 186 GLU A CA 1
ATOM 1369 C C . GLU A 1 186 ? -12.751 12.836 9.161 1.00 95.62 186 GLU A C 1
ATOM 1371 O O . GLU A 1 186 ? -12.352 13.372 8.134 1.00 95.62 186 GLU A O 1
ATOM 1376 N N . ALA A 1 187 ? -13.093 11.544 9.206 1.00 94.75 187 ALA A N 1
ATOM 1377 C CA . ALA A 1 187 ? -12.955 10.636 8.064 1.00 94.75 187 ALA A CA 1
ATOM 1378 C C . ALA A 1 187 ? -13.670 11.154 6.804 1.00 94.75 187 ALA A C 1
ATOM 1380 O O . ALA A 1 187 ? -13.078 11.225 5.731 1.00 94.75 187 ALA A O 1
ATOM 1381 N N . ARG A 1 188 ? -14.928 11.608 6.931 1.00 92.94 188 ARG A N 1
ATOM 1382 C CA . ARG A 1 188 ? -15.694 12.172 5.801 1.00 92.94 188 ARG A CA 1
ATOM 1383 C C . ARG A 1 188 ? -15.029 13.392 5.165 1.00 92.94 188 ARG A C 1
ATOM 1385 O O . ARG A 1 188 ? -15.185 13.604 3.964 1.00 92.94 188 ARG A O 1
ATOM 1392 N N . ARG A 1 189 ? -14.328 14.210 5.953 1.00 93.81 189 ARG A N 1
ATOM 1393 C CA . ARG A 1 189 ? -13.590 15.366 5.431 1.00 93.81 189 ARG A CA 1
ATOM 1394 C C . ARG A 1 189 ? -12.406 14.906 4.582 1.00 93.81 189 ARG A C 1
ATOM 1396 O O . ARG A 1 189 ? -12.242 15.422 3.482 1.00 93.81 189 ARG A O 1
ATOM 1403 N N . GLU A 1 190 ? -11.646 13.923 5.058 1.00 93.31 190 GLU A N 1
ATOM 1404 C CA . GLU A 1 190 ? -10.491 13.384 4.326 1.00 93.31 190 GLU A CA 1
ATOM 1405 C C . GLU A 1 190 ? -10.913 12.652 3.036 1.00 93.31 190 GLU A C 1
ATOM 1407 O O . GLU A 1 190 ? -10.327 12.881 1.975 1.00 93.31 190 GLU A O 1
ATOM 1412 N N . TYR A 1 191 ? -12.008 11.880 3.065 1.00 90.25 191 TYR A N 1
ATOM 1413 C CA . TYR A 1 191 ? -12.587 11.289 1.849 1.00 90.25 191 TYR A CA 1
ATOM 1414 C C . TYR A 1 191 ? -12.986 12.346 0.820 1.00 90.25 191 TYR A C 1
ATOM 1416 O O . TYR A 1 191 ? -12.647 12.244 -0.359 1.00 90.25 191 TYR A O 1
ATOM 1424 N N . ARG A 1 192 ? -13.673 13.408 1.259 1.00 88.38 192 ARG A N 1
ATOM 1425 C CA . ARG A 1 192 ? -14.088 14.494 0.364 1.00 88.38 192 ARG A CA 1
ATOM 1426 C C . ARG A 1 192 ? -12.893 15.219 -0.252 1.00 88.38 192 ARG A C 1
ATOM 1428 O O . ARG A 1 192 ? -12.966 15.569 -1.424 1.00 88.38 192 ARG A O 1
ATOM 1435 N N . ALA A 1 193 ? -11.830 15.444 0.520 1.00 87.12 193 ALA A N 1
ATOM 1436 C CA . ALA A 1 193 ? -10.602 16.047 0.011 1.00 87.12 193 ALA A CA 1
ATOM 1437 C C . ALA A 1 193 ? -9.964 15.171 -1.079 1.00 87.12 193 ALA A C 1
ATOM 1439 O O . ALA A 1 193 ? -9.585 15.684 -2.125 1.00 87.12 193 ALA A O 1
ATOM 1440 N N . THR A 1 194 ? -9.951 13.847 -0.895 1.00 84.56 194 THR A N 1
ATOM 1441 C CA . THR A 1 194 ? -9.432 12.923 -1.916 1.00 84.56 194 THR A CA 1
ATOM 1442 C C . THR A 1 194 ? -10.239 12.986 -3.218 1.00 84.56 194 THR A C 1
ATOM 1444 O O . THR A 1 194 ? -9.673 13.010 -4.305 1.00 84.56 194 THR A O 1
ATOM 1447 N N . LEU A 1 195 ? -11.571 13.084 -3.151 1.00 82.00 195 LEU A N 1
ATOM 1448 C CA . LEU A 1 195 ? -12.407 13.164 -4.35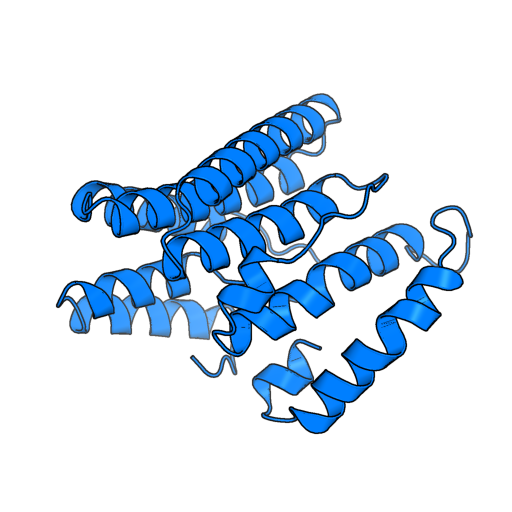9 1.00 82.00 195 LEU A CA 1
ATOM 1449 C C . LEU A 1 195 ? -12.175 14.433 -5.198 1.00 82.00 195 LEU A C 1
ATOM 1451 O O . LEU A 1 195 ? -12.559 14.458 -6.368 1.00 82.00 195 LEU A O 1
ATOM 1455 N N . GLN A 1 196 ? -11.568 15.479 -4.626 1.00 80.75 196 GLN A N 1
ATOM 1456 C CA . GLN A 1 196 ? -11.180 16.679 -5.374 1.00 80.75 196 GLN A CA 1
ATOM 1457 C C . GLN A 1 196 ? -9.961 16.420 -6.264 1.00 80.75 196 GLN A C 1
ATOM 1459 O O . GLN A 1 196 ? -9.890 16.955 -7.369 1.00 80.75 196 GLN A O 1
ATOM 1464 N N . THR A 1 197 ? -9.018 15.597 -5.803 1.00 72.81 197 THR A N 1
ATOM 1465 C CA . THR A 1 197 ? -7.784 15.280 -6.529 1.00 72.81 197 THR A CA 1
ATOM 1466 C C . THR A 1 197 ? -7.936 14.047 -7.418 1.00 72.81 197 THR A C 1
ATOM 1468 O O . THR A 1 197 ? -7.355 14.016 -8.505 1.00 72.81 197 THR A O 1
ATOM 1471 N N . ASP A 1 198 ? -8.730 13.060 -6.999 1.00 74.44 198 ASP A N 1
ATOM 1472 C CA . ASP A 1 198 ? -8.983 11.798 -7.702 1.00 74.44 198 ASP A CA 1
ATOM 1473 C C . ASP A 1 198 ? -10.498 11.553 -7.869 1.00 74.44 198 ASP A C 1
ATOM 1475 O O . ASP A 1 198 ? -11.101 10.716 -7.185 1.00 74.44 198 ASP A O 1
ATOM 1479 N N . PRO A 1 199 ? -11.155 12.294 -8.784 1.00 68.69 199 PRO A N 1
ATOM 1480 C CA . PRO A 1 199 ? -12.591 12.176 -8.998 1.00 68.69 199 PRO A CA 1
ATOM 1481 C C . PRO A 1 199 ? -12.974 10.781 -9.511 1.00 68.69 199 PRO A C 1
ATOM 1483 O O . PRO A 1 199 ? -12.244 10.154 -10.278 1.00 68.69 199 PRO A O 1
ATOM 1486 N N . LYS A 1 200 ? -14.188 10.334 -9.155 1.00 72.94 200 LYS A N 1
ATOM 1487 C CA . LYS A 1 200 ? -14.763 9.006 -9.473 1.00 72.94 200 LYS A CA 1
ATOM 1488 C C . LYS A 1 200 ? -14.153 7.833 -8.698 1.00 72.94 200 LYS A C 1
ATOM 1490 O O . LYS A 1 200 ? -14.388 6.683 -9.076 1.00 72.94 200 LYS A O 1
ATOM 1495 N N . ARG A 1 201 ? -13.424 8.093 -7.608 1.00 74.00 201 ARG A N 1
ATOM 1496 C CA . ARG A 1 201 ? -13.072 7.031 -6.663 1.00 74.00 201 ARG A CA 1
ATOM 1497 C C . ARG A 1 201 ? -14.329 6.427 -6.033 1.00 74.00 201 ARG A C 1
ATOM 1499 O O . ARG A 1 201 ? -15.252 7.163 -5.699 1.00 74.00 201 ARG A O 1
ATOM 1506 N N . ARG A 1 202 ? -14.369 5.100 -5.866 1.00 70.00 202 ARG A N 1
ATOM 1507 C CA . ARG A 1 202 ? -15.526 4.387 -5.283 1.00 70.00 202 ARG A CA 1
ATOM 1508 C C . ARG A 1 202 ? -15.538 4.253 -3.753 1.00 70.00 202 ARG A C 1
ATOM 1510 O O . ARG A 1 202 ? -16.515 3.709 -3.248 1.00 70.00 202 ARG A O 1
ATOM 1517 N N . ARG A 1 203 ? -14.478 4.653 -3.047 1.00 60.50 203 ARG A N 1
ATOM 1518 C CA . ARG A 1 203 ? -14.356 4.478 -1.588 1.00 60.50 203 ARG A CA 1
ATOM 1519 C C . ARG A 1 203 ? -15.015 5.606 -0.809 1.00 60.50 203 ARG A C 1
ATOM 1521 O O . ARG A 1 203 ? -14.888 6.766 -1.256 1.00 60.50 203 ARG A O 1
#